Protein AF-0000000084975535 (afdb_homodimer)

Organism: NCBI:txid1224748

InterPro domains:
  IPR000836 Phosphoribosyltransferase domain [PF00156] (34-157)
  IPR000836 Phosphoribosyltransferase domain [cd06223] (38-176)
  IPR010079 Xanthine phosphoribosyltransferase [MF_01184] (1-189)
  IPR010079 Xanthine phosphoribosyltransferase [TIGR01744] (1-188)
  IPR029057 Phosphoribosyltransferase-like [G3DSA:3.40.50.2020] (3-188)
  IPR029057 Phosphoribosyltransferase-like [SSF53271] (1-188)
  IPR050118 Purine/Pyrimidine Phosphoribosyltransferase [PTHR43864] (4-189)

Nearest PDB structures (foldseek):
  6w1i-assembly1_D  TM=9.915E-01  e=7.879E-32  Bacillus subtilis subsp. subtilis str. 168
  1y0b-assembly2_C  TM=9.896E-01  e=4.645E-30  Bacillus subtilis
  5vn4-assembly1_A  TM=8.379E-01  e=3.566E-11  Trypanosoma brucei brucei TREU927
  1qb7-assembly1_A  TM=8.046E-01  e=2.462E-11  Leishmania donovani
  1mzv-assembly1_A-2  TM=8.082E-01  e=6.614E-11  Leishmania tarentolae

Structure (mmCIF, N/CA/C/O backbone):
data_AF-0000000084975535-model_v1
#
loop_
_entity.id
_entity.type
_entity.pdbx_description
1 polymer 'Xanthine phosphoribosyltransferase'
#
loop_
_atom_site.group_PDB
_atom_site.id
_atom_site.type_symbol
_atom_site.label_atom_id
_atom_site.label_alt_id
_atom_site.label_comp_id
_atom_site.label_asym_id
_atom_site.label_entity_id
_atom_site.label_seq_id
_atom_site.pdbx_PDB_ins_code
_atom_site.Cartn_x
_atom_site.Cartn_y
_atom_site.Cartn_z
_atom_site.occupancy
_atom_site.B_iso_or_equiv
_atom_site.auth_seq_id
_atom_site.auth_comp_id
_atom_site.auth_asym_id
_atom_site.auth_atom_id
_atom_site.pdbx_PDB_model_num
ATOM 1 N N . MET A 1 1 ? 10.523 11.32 16.047 1 94.38 1 MET A N 1
ATOM 2 C CA . MET A 1 1 ? 10.984 9.961 16.312 1 94.38 1 MET A CA 1
ATOM 3 C C . MET A 1 1 ? 12.461 9.812 15.977 1 94.38 1 MET A C 1
ATOM 5 O O . MET A 1 1 ? 12.859 9.977 14.82 1 94.38 1 MET A O 1
ATOM 9 N N . LYS A 1 2 ? 13.312 9.484 16.938 1 96.75 2 LYS A N 1
ATOM 10 C CA . LYS A 1 2 ? 14.758 9.438 16.766 1 96.75 2 LYS A CA 1
ATOM 11 C C . LYS A 1 2 ? 15.164 8.391 15.734 1 96.75 2 LYS A C 1
ATOM 13 O O . LYS A 1 2 ? 15.977 8.672 14.852 1 96.75 2 LYS A O 1
ATOM 18 N N . LEU A 1 3 ? 14.594 7.262 15.82 1 97.88 3 LEU A N 1
ATOM 19 C CA . LEU A 1 3 ? 14.914 6.168 14.906 1 97.88 3 LEU A CA 1
ATOM 20 C C . LEU A 1 3 ? 14.688 6.578 13.461 1 97.88 3 LEU A C 1
ATOM 22 O O . LEU A 1 3 ? 15.492 6.262 12.586 1 97.88 3 LEU A O 1
ATOM 26 N N . LEU A 1 4 ? 13.602 7.211 13.156 1 98.62 4 LEU A N 1
ATOM 27 C CA . LEU A 1 4 ? 13.273 7.66 11.805 1 98.62 4 LEU A CA 1
ATOM 28 C C . LEU A 1 4 ? 14.258 8.719 11.328 1 98.62 4 LEU A C 1
ATOM 30 O O . LEU A 1 4 ? 14.734 8.664 10.195 1 98.62 4 LEU A O 1
ATOM 34 N N . LYS A 1 5 ? 14.523 9.703 12.141 1 98.44 5 LYS A N 1
ATOM 35 C CA . LYS A 1 5 ? 15.477 10.742 11.797 1 98.44 5 LYS A CA 1
ATOM 36 C C . LYS A 1 5 ? 16.844 10.156 11.445 1 98.44 5 LYS A C 1
ATOM 38 O O . LYS A 1 5 ? 17.469 10.555 10.469 1 98.44 5 LYS A O 1
ATOM 43 N N . GLU A 1 6 ? 17.297 9.195 12.25 1 98.19 6 GLU A N 1
ATOM 44 C CA . GLU A 1 6 ? 18.562 8.523 11.992 1 98.19 6 GLU A CA 1
ATOM 45 C C . GLU A 1 6 ? 18.531 7.793 10.648 1 98.19 6 GLU A C 1
ATOM 47 O O . GLU A 1 6 ? 19.516 7.82 9.898 1 98.19 6 GLU A O 1
ATOM 52 N N . LYS A 1 7 ? 17.422 7.086 10.375 1 98.44 7 LYS A N 1
ATOM 53 C CA . LYS A 1 7 ? 17.25 6.387 9.102 1 98.44 7 LYS A CA 1
ATOM 54 C C . LYS A 1 7 ? 17.328 7.359 7.926 1 98.44 7 LYS A C 1
ATOM 56 O O . LYS A 1 7 ? 17.953 7.062 6.906 1 98.44 7 LYS A O 1
ATOM 61 N N . ILE A 1 8 ? 16.656 8.523 8.039 1 98.62 8 ILE A N 1
ATOM 62 C CA . ILE A 1 8 ? 16.672 9.547 7 1 98.62 8 ILE A CA 1
ATOM 63 C C . ILE A 1 8 ? 18.094 10.055 6.777 1 98.62 8 ILE A C 1
ATOM 65 O O . ILE A 1 8 ? 18.531 10.203 5.637 1 98.62 8 ILE A O 1
ATOM 69 N N . GLU A 1 9 ? 18.797 10.297 7.836 1 97.88 9 GLU A N 1
ATOM 70 C CA . GLU A 1 9 ? 20.172 10.789 7.738 1 97.88 9 GLU A CA 1
ATOM 71 C C . GLU A 1 9 ? 21.078 9.758 7.074 1 97.88 9 GLU A C 1
ATOM 73 O O . GLU A 1 9 ? 21.953 10.117 6.285 1 97.88 9 GLU A O 1
ATOM 78 N N . LYS A 1 10 ? 20.859 8.539 7.371 1 97.88 10 LYS A N 1
ATOM 79 C CA . LYS A 1 10 ? 21.75 7.477 6.902 1 97.88 10 LYS A CA 1
ATOM 80 C C . LYS A 1 10 ? 21.422 7.098 5.461 1 97.88 10 LYS A C 1
ATOM 82 O O . LYS A 1 10 ? 22.328 6.812 4.672 1 97.88 10 LYS A O 1
ATOM 87 N N . GLU A 1 11 ? 20.125 7.082 5.137 1 97.94 11 GLU A N 1
ATOM 88 C CA . GLU A 1 11 ? 19.75 6.465 3.871 1 97.94 11 GLU A CA 1
ATOM 89 C C . GLU A 1 11 ? 19.031 7.461 2.965 1 97.94 11 GLU A C 1
ATOM 91 O O . GLU A 1 11 ? 18.891 7.223 1.765 1 97.94 11 GLU A O 1
ATOM 96 N N . GLY A 1 12 ? 18.531 8.523 3.498 1 97.81 12 GLY A N 1
ATOM 97 C CA . GLY A 1 12 ? 17.859 9.531 2.684 1 97.81 12 GLY A CA 1
ATOM 98 C C . GLY A 1 12 ? 18.797 10.25 1.732 1 97.81 12 GLY A C 1
ATOM 99 O O . GLY A 1 12 ? 20 10.336 1.987 1 97.81 12 GLY A O 1
ATOM 100 N N . GLN A 1 13 ? 18.281 10.656 0.583 1 96.94 13 GLN A N 1
ATOM 101 C CA . GLN A 1 13 ? 19.047 11.43 -0.398 1 96.94 13 GLN A CA 1
ATOM 102 C C . GLN A 1 13 ? 18.328 12.742 -0.725 1 96.94 13 GLN A C 1
ATOM 104 O O . GLN A 1 13 ? 17.188 12.742 -1.168 1 96.94 13 GLN A O 1
ATOM 109 N N . VAL A 1 14 ? 19.016 13.852 -0.498 1 97.75 14 VAL A N 1
ATOM 110 C CA . VAL A 1 14 ? 18.484 15.164 -0.863 1 97.75 14 VAL A CA 1
ATOM 111 C C . VAL A 1 14 ? 18.766 15.438 -2.34 1 97.75 14 VAL A C 1
ATOM 113 O O . VAL A 1 14 ? 19.922 15.633 -2.736 1 97.75 14 VAL A O 1
ATOM 116 N N . LEU A 1 15 ? 17.703 15.461 -3.139 1 95.75 15 LEU A N 1
ATOM 117 C CA . LEU A 1 15 ? 17.859 15.633 -4.578 1 95.75 15 LEU A CA 1
ATOM 118 C C . LEU A 1 15 ? 17.781 17.109 -4.965 1 95.75 15 LEU A C 1
ATOM 120 O O . LEU A 1 15 ? 18.266 17.5 -6.031 1 95.75 15 LEU A O 1
ATOM 124 N N . SER A 1 16 ? 17.078 17.891 -4.199 1 95.75 16 SER A N 1
ATOM 125 C CA . SER A 1 16 ? 16.938 19.344 -4.348 1 95.75 16 SER A CA 1
ATOM 126 C C . SER A 1 16 ? 16.531 20 -3.031 1 95.75 16 SER A C 1
ATOM 128 O O . SER A 1 16 ? 16.453 19.328 -1.999 1 95.75 16 SER A O 1
ATOM 130 N N . ASP A 1 17 ? 16.219 21.234 -3.129 1 96.62 17 ASP A N 1
ATOM 131 C CA . ASP A 1 17 ? 15.82 21.969 -1.926 1 96.62 17 ASP A CA 1
ATOM 132 C C . ASP A 1 17 ? 14.406 21.594 -1.501 1 96.62 17 ASP A C 1
ATOM 134 O O . ASP A 1 17 ? 13.961 21.953 -0.408 1 96.62 17 ASP A O 1
ATOM 138 N N . THR A 1 18 ? 13.727 20.766 -2.291 1 95.12 18 THR A N 1
ATOM 139 C CA . THR A 1 18 ? 12.336 20.469 -1.947 1 95.12 18 THR A CA 1
ATOM 140 C C . THR A 1 18 ? 12.062 18.969 -2.033 1 95.12 18 THR A C 1
ATOM 142 O O . THR A 1 18 ? 10.961 18.531 -1.7 1 95.12 18 THR A O 1
ATOM 145 N N . VAL A 1 19 ? 13.078 18.203 -2.461 1 95.44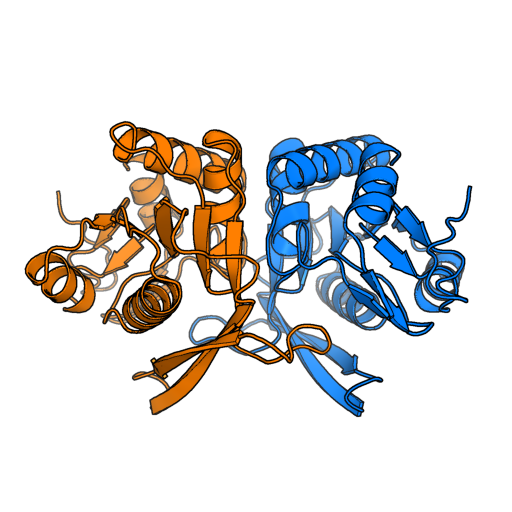 19 VAL A N 1
ATOM 146 C CA . VAL A 1 19 ? 12.805 16.797 -2.705 1 95.44 19 VAL A CA 1
ATOM 147 C C . VAL A 1 19 ? 13.734 15.93 -1.856 1 95.44 19 VAL A C 1
ATOM 149 O O . VAL A 1 19 ? 14.953 16 -1.994 1 95.44 19 VAL A O 1
ATOM 152 N N . LEU A 1 20 ? 13.203 15.234 -0.988 1 97.56 20 LEU A N 1
ATOM 153 C CA . LEU A 1 20 ? 13.906 14.219 -0.209 1 97.56 20 LEU A CA 1
ATOM 154 C C . LEU A 1 20 ? 13.539 12.82 -0.687 1 97.56 20 LEU A C 1
ATOM 156 O O . LEU A 1 20 ? 12.359 12.453 -0.7 1 97.56 20 LEU A O 1
ATOM 160 N N . LYS A 1 21 ? 14.508 12.078 -1.149 1 96.94 21 LYS A N 1
ATOM 161 C CA . LYS A 1 21 ? 14.328 10.703 -1.601 1 96.94 21 LYS A CA 1
ATOM 162 C C . LYS A 1 21 ? 14.539 9.711 -0.455 1 96.94 21 LYS A C 1
ATOM 164 O O . LYS A 1 21 ? 15.617 9.672 0.139 1 96.94 21 LYS A O 1
ATOM 169 N N . VAL A 1 22 ? 13.531 9.008 -0.091 1 98.06 22 VAL A N 1
ATOM 170 C CA . VAL A 1 22 ? 13.586 7.988 0.952 1 98.06 22 VAL A CA 1
ATOM 171 C C . VAL A 1 22 ? 13.047 6.668 0.412 1 98.06 22 VAL A C 1
ATOM 173 O O . VAL A 1 22 ? 12.312 5.961 1.105 1 98.06 22 VAL A O 1
ATOM 176 N N . ASP A 1 23 ? 13.328 6.34 -0.788 1 97.19 23 ASP A N 1
ATOM 177 C CA . ASP A 1 23 ? 12.805 5.176 -1.495 1 97.19 23 ASP A CA 1
ATOM 178 C C . ASP A 1 23 ? 13.414 3.885 -0.956 1 97.19 23 ASP A C 1
ATOM 180 O O . ASP A 1 23 ? 12.898 2.795 -1.219 1 97.19 23 ASP A O 1
ATOM 184 N N . SER A 1 24 ? 14.414 3.955 -0.105 1 97.75 24 SER A N 1
ATOM 185 C CA . SER A 1 24 ? 15.117 2.768 0.368 1 97.75 24 SER A CA 1
ATOM 186 C C . SER 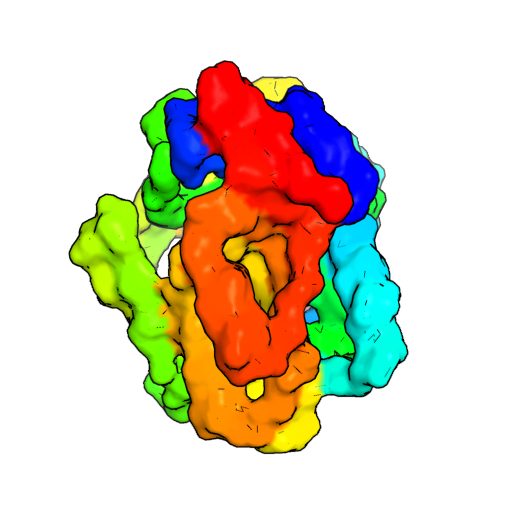A 1 24 ? 14.406 2.137 1.559 1 97.75 24 SER A C 1
ATOM 188 O O . SER A 1 24 ? 14.695 0.998 1.93 1 97.75 24 SER A O 1
ATOM 190 N N . PHE A 1 25 ? 13.344 2.91 2.145 1 98.69 25 PHE A N 1
ATOM 191 C CA . PHE A 1 25 ? 12.812 2.305 3.357 1 98.69 25 PHE A CA 1
ATOM 192 C C . PHE A 1 25 ? 11.352 2.697 3.564 1 98.69 25 PHE A C 1
ATOM 194 O O . PHE A 1 25 ? 10.703 2.23 4.504 1 98.69 25 PHE A O 1
ATOM 201 N N . LEU A 1 26 ? 10.773 3.547 2.625 1 98.31 26 LEU A N 1
ATOM 202 C CA . LEU A 1 26 ? 9.453 4.094 2.936 1 98.31 26 LEU A CA 1
ATOM 203 C C . LEU A 1 26 ? 8.539 4.031 1.716 1 98.31 26 LEU A C 1
ATOM 205 O O . LEU A 1 26 ? 7.461 3.436 1.773 1 98.31 26 LEU A O 1
ATOM 209 N N . ASN A 1 27 ? 9.023 4.566 0.554 1 96.06 27 ASN A N 1
ATOM 210 C CA . ASN A 1 27 ? 8.023 4.832 -0.474 1 96.06 27 ASN A CA 1
ATOM 211 C C . ASN A 1 27 ? 8.32 4.066 -1.759 1 96.06 27 ASN A C 1
ATOM 213 O O . ASN A 1 27 ? 7.805 4.406 -2.824 1 96.06 27 ASN A O 1
ATOM 217 N N . HIS A 1 28 ? 9.273 3.1 -1.779 1 97.62 28 HIS A N 1
ATOM 218 C CA . HIS A 1 28 ? 9.57 2.146 -2.844 1 97.62 28 HIS A CA 1
ATOM 219 C C . HIS A 1 28 ? 10.062 0.817 -2.273 1 97.62 28 HIS A C 1
ATOM 221 O O . HIS A 1 28 ? 9.344 -0.184 -2.326 1 97.62 28 HIS A O 1
ATOM 227 N N . GLN A 1 29 ? 11.156 0.828 -1.7 1 98.56 29 GLN A N 1
ATOM 228 C CA . GLN A 1 29 ? 11.469 -0.219 -0.734 1 98.56 29 GLN A CA 1
ATOM 229 C C . GLN A 1 29 ? 10.984 0.155 0.662 1 98.56 29 GLN A C 1
ATOM 231 O O . GLN A 1 29 ? 11.141 1.297 1.098 1 98.56 29 GLN A O 1
ATOM 236 N N . ILE A 1 30 ? 10.312 -0.8 1.317 1 98.88 30 ILE A N 1
ATOM 237 C CA . ILE A 1 30 ? 9.773 -0.594 2.654 1 98.88 30 ILE A CA 1
ATOM 238 C C . ILE A 1 30 ? 10.586 -1.386 3.674 1 98.88 30 ILE A C 1
ATOM 240 O O . ILE A 1 30 ? 10.945 -2.539 3.428 1 98.88 30 ILE A O 1
ATOM 244 N N . ASP A 1 31 ? 10.977 -0.734 4.711 1 98.88 31 ASP A N 1
ATOM 245 C CA . ASP A 1 31 ? 11.508 -1.392 5.898 1 98.88 31 ASP A CA 1
ATOM 246 C C . ASP A 1 31 ? 10.391 -1.735 6.883 1 98.88 31 ASP A C 1
ATOM 248 O O . ASP A 1 31 ? 9.961 -0.882 7.66 1 98.88 31 ASP A O 1
ATOM 252 N N . PRO A 1 32 ? 9.945 -3.016 6.875 1 98.81 32 PRO A N 1
ATOM 253 C CA . PRO A 1 32 ? 8.766 -3.373 7.676 1 98.81 32 PRO A CA 1
ATOM 254 C C . PRO A 1 32 ? 8.984 -3.139 9.172 1 98.81 32 PRO A C 1
ATOM 256 O O . PRO A 1 32 ? 8.039 -2.789 9.883 1 98.81 32 PRO A O 1
ATOM 259 N N . LEU A 1 33 ? 10.172 -3.377 9.664 1 98.69 33 LEU A N 1
ATOM 260 C CA . LEU A 1 33 ? 10.438 -3.121 11.078 1 98.69 33 LEU A CA 1
ATOM 261 C C . LEU A 1 33 ? 10.273 -1.641 11.406 1 98.69 33 LEU A C 1
ATOM 263 O O . LEU A 1 33 ? 9.711 -1.288 12.445 1 98.69 33 LEU A O 1
ATOM 267 N N . LEU A 1 34 ? 10.781 -0.802 10.539 1 98.81 34 LEU A N 1
ATOM 268 C CA . LEU A 1 34 ? 10.594 0.632 10.727 1 98.81 34 LEU A CA 1
ATOM 269 C C . LEU A 1 34 ? 9.109 0.99 10.688 1 98.81 34 LEU A C 1
ATOM 271 O O . LEU A 1 34 ? 8.648 1.831 11.469 1 98.81 34 LEU A O 1
ATOM 275 N N . MET A 1 35 ? 8.336 0.408 9.766 1 98.88 35 MET A N 1
ATOM 276 C CA . MET A 1 35 ? 6.906 0.674 9.672 1 98.88 35 MET A CA 1
ATOM 277 C C . MET A 1 35 ? 6.195 0.275 10.961 1 98.88 35 MET A C 1
ATOM 279 O O . MET A 1 35 ? 5.273 0.961 11.406 1 98.88 35 MET A O 1
ATOM 283 N N . LYS A 1 36 ? 6.609 -0.847 11.547 1 98.81 36 LYS A N 1
ATOM 284 C CA . LYS A 1 36 ? 6.047 -1.27 12.828 1 98.81 36 LYS A CA 1
ATOM 285 C C . LYS A 1 36 ? 6.301 -0.224 13.906 1 98.81 36 LYS A C 1
ATOM 287 O O . LYS A 1 36 ? 5.387 0.136 14.656 1 98.81 36 LYS A O 1
ATOM 292 N N . GLU A 1 37 ? 7.543 0.262 13.992 1 98.88 37 GLU A N 1
ATOM 293 C CA . GLU A 1 37 ? 7.895 1.289 14.969 1 98.88 37 GLU A CA 1
ATOM 294 C C . GLU A 1 37 ? 7.098 2.568 14.734 1 98.88 37 GLU A C 1
ATOM 296 O O . GLU A 1 37 ? 6.664 3.221 15.688 1 98.88 37 GLU A O 1
ATOM 301 N N . ILE A 1 38 ? 6.898 2.908 13.5 1 98.88 38 ILE A N 1
ATOM 302 C CA . ILE A 1 38 ? 6.133 4.094 13.125 1 98.88 38 ILE A CA 1
ATOM 303 C C . ILE A 1 38 ? 4.68 3.932 13.562 1 98.88 38 ILE A C 1
ATOM 305 O O . ILE A 1 38 ? 4.105 4.832 14.18 1 98.88 38 ILE A O 1
ATOM 309 N N . GLY A 1 39 ? 4.047 2.789 13.258 1 98.81 39 GLY A N 1
ATOM 310 C CA . GLY A 1 39 ? 2.693 2.518 13.711 1 98.81 39 GLY A CA 1
ATOM 311 C C . GLY A 1 39 ? 2.535 2.619 15.211 1 98.81 39 GLY A C 1
ATOM 312 O O . GLY A 1 39 ? 1.586 3.232 15.703 1 98.81 39 GLY A O 1
ATOM 313 N N . ASP A 1 40 ? 3.498 2.031 15.922 1 98.81 40 ASP A N 1
ATOM 314 C CA . ASP A 1 40 ? 3.479 2.059 17.375 1 98.81 40 ASP A CA 1
ATOM 315 C C . ASP A 1 40 ? 3.602 3.486 17.906 1 98.81 40 ASP A C 1
ATOM 317 O O . ASP A 1 40 ? 2.939 3.855 18.875 1 98.81 40 ASP A O 1
ATOM 321 N N . GLU A 1 41 ? 4.449 4.27 17.312 1 98.88 41 GLU A N 1
ATOM 322 C CA . GLU A 1 41 ? 4.656 5.645 17.75 1 98.88 41 GLU A CA 1
ATOM 323 C C . GLU A 1 41 ? 3.393 6.48 17.547 1 98.88 41 GLU A C 1
ATOM 325 O O . GLU A 1 41 ? 3.021 7.273 18.406 1 98.88 41 GLU A O 1
ATOM 330 N N . PHE A 1 42 ? 2.748 6.336 16.375 1 98.88 42 PHE A N 1
ATOM 331 C CA . PHE A 1 42 ? 1.496 7.051 16.156 1 98.88 42 PHE A CA 1
ATOM 332 C C . PHE A 1 42 ? 0.447 6.633 17.188 1 98.88 42 PHE A C 1
ATOM 334 O O . PHE A 1 42 ? -0.312 7.469 17.672 1 98.88 42 PHE A O 1
ATOM 341 N N . ALA A 1 43 ? 0.348 5.328 17.469 1 98.88 43 ALA A N 1
ATOM 342 C CA . ALA A 1 43 ? -0.595 4.844 18.469 1 98.88 43 ALA A CA 1
ATOM 343 C C . ALA A 1 43 ? -0.342 5.508 19.828 1 98.88 43 ALA A C 1
ATOM 345 O O . ALA A 1 43 ? -1.284 5.895 20.516 1 98.88 43 ALA A O 1
ATOM 346 N N . LYS A 1 44 ? 0.896 5.625 20.156 1 98.81 44 LYS A N 1
ATOM 347 C CA . LYS A 1 44 ? 1.271 6.266 21.422 1 98.81 44 LYS A CA 1
ATOM 348 C C . LYS A 1 44 ? 0.844 7.73 21.438 1 98.81 44 LYS A C 1
ATOM 350 O O . LYS A 1 44 ? 0.271 8.203 22.422 1 98.81 44 LYS A O 1
ATOM 355 N N . ARG A 1 45 ? 1.085 8.461 20.359 1 98.69 45 ARG A N 1
ATOM 356 C CA . ARG A 1 45 ? 0.798 9.891 20.297 1 98.69 45 ARG A CA 1
ATOM 357 C C . ARG A 1 45 ? -0.704 10.148 20.328 1 98.69 45 ARG A C 1
ATOM 359 O O . ARG A 1 45 ? -1.15 11.188 20.828 1 98.69 45 ARG A O 1
ATOM 366 N N . TYR A 1 46 ? -1.471 9.289 19.812 1 98.62 46 TYR A N 1
ATOM 367 C CA . TYR A 1 46 ? -2.918 9.461 19.781 1 98.62 46 TYR A CA 1
ATOM 368 C C . TYR A 1 46 ? -3.598 8.594 20.828 1 98.62 46 TYR A C 1
ATOM 370 O O . TYR A 1 46 ? -4.781 8.266 20.703 1 98.62 46 TYR A O 1
ATOM 378 N N . SER A 1 47 ? -2.855 8.156 21.859 1 98.44 47 SER A N 1
ATOM 379 C CA . SER A 1 47 ? -3.359 7.238 22.859 1 98.44 47 SER A CA 1
ATOM 380 C C . SER A 1 47 ? -4.484 7.875 23.688 1 98.44 47 SER A C 1
ATOM 382 O O . SER A 1 47 ? -5.227 7.176 24.375 1 98.44 47 SER A O 1
ATOM 384 N N . ASP A 1 48 ? -4.633 9.18 23.562 1 98.5 48 ASP A N 1
ATOM 385 C CA . ASP A 1 48 ? -5.656 9.914 24.297 1 98.5 48 ASP A CA 1
ATOM 386 C C . ASP A 1 48 ? -6.973 9.945 23.516 1 98.5 48 ASP A C 1
ATOM 388 O O . ASP A 1 48 ? -7.953 10.531 23.984 1 98.5 48 ASP A O 1
ATOM 392 N N . GLN A 1 49 ? -7.031 9.352 22.375 1 98.31 49 GLN A N 1
ATOM 393 C CA . GLN A 1 49 ? -8.211 9.375 21.516 1 98.31 49 GLN A CA 1
ATOM 394 C C . GLN A 1 49 ? -8.711 7.961 21.219 1 98.31 49 GLN A C 1
ATOM 396 O O . GLN A 1 49 ? -7.93 7.004 21.25 1 98.31 49 GLN A O 1
ATOM 401 N N . ILE A 1 50 ? -9.969 7.863 21.031 1 98.31 50 ILE A N 1
ATOM 402 C CA . ILE A 1 50 ? -10.547 6.637 20.5 1 98.31 50 ILE A CA 1
ATOM 403 C C . ILE A 1 50 ? -10.555 6.695 18.969 1 98.31 50 ILE A C 1
ATOM 405 O O . ILE A 1 50 ? -11.164 7.59 18.375 1 98.31 50 ILE A O 1
ATOM 409 N N . ILE A 1 51 ? -9.852 5.848 18.359 1 98.81 51 ILE A N 1
ATOM 410 C CA . ILE A 1 51 ? -9.758 5.789 16.906 1 98.81 51 ILE A CA 1
ATOM 411 C C . ILE A 1 51 ? -10.414 4.512 16.391 1 98.81 51 ILE A C 1
ATOM 413 O O . ILE A 1 51 ? -10.055 3.408 16.812 1 98.81 51 ILE A O 1
ATOM 417 N N . THR A 1 52 ? -11.359 4.629 15.508 1 98.88 52 THR A N 1
ATOM 418 C CA . THR A 1 52 ? -12.078 3.463 15.008 1 98.88 52 THR A CA 1
ATOM 419 C C . THR A 1 52 ? -11.703 3.17 13.562 1 98.88 52 THR A C 1
ATOM 421 O O . THR A 1 52 ? -12.016 2.098 13.039 1 98.88 52 THR A O 1
ATOM 424 N N . LYS A 1 53 ? -10.992 4.16 12.875 1 98.94 53 LYS A N 1
ATOM 425 C CA . LYS A 1 53 ? -10.648 4.031 11.461 1 98.94 53 LYS A CA 1
ATOM 426 C C . LYS A 1 53 ? -9.367 4.797 11.133 1 98.94 53 LYS A C 1
ATOM 428 O O . LYS A 1 53 ? -9.164 5.91 11.617 1 98.94 53 LYS A O 1
ATOM 433 N N . VAL A 1 54 ? -8.539 4.172 10.383 1 99 54 VAL A N 1
ATOM 434 C CA . VAL A 1 54 ? -7.383 4.855 9.82 1 99 54 VAL A CA 1
ATOM 435 C C . VAL A 1 54 ? -7.617 5.125 8.336 1 99 54 VAL A C 1
ATOM 437 O O . VAL A 1 54 ? -8.008 4.227 7.59 1 99 54 VAL A O 1
ATOM 440 N N . LEU A 1 55 ? -7.469 6.332 7.945 1 98.94 55 LEU A N 1
ATOM 441 C CA . LEU A 1 55 ? -7.629 6.734 6.551 1 98.94 55 LEU A CA 1
ATOM 442 C C . LEU A 1 55 ? -6.293 7.16 5.949 1 98.94 55 LEU A C 1
ATOM 444 O O . LEU A 1 55 ? -5.516 7.871 6.594 1 98.94 55 LEU A O 1
ATOM 448 N N . THR A 1 56 ? -5.965 6.695 4.781 1 98.88 56 THR A N 1
ATOM 449 C CA . THR A 1 56 ? -4.742 7.07 4.078 1 98.88 56 THR A CA 1
ATOM 450 C C . THR A 1 56 ? -4.988 7.141 2.574 1 98.88 56 THR A C 1
ATOM 452 O O . THR A 1 56 ? -6.125 7.012 2.117 1 98.88 56 THR A O 1
ATOM 455 N N . ILE A 1 57 ? -3.996 7.441 1.826 1 97.56 57 ILE A N 1
ATOM 456 C CA . ILE A 1 57 ? -4.086 7.488 0.371 1 97.56 57 ILE A CA 1
ATOM 457 C C . ILE A 1 57 ? -3.037 6.562 -0.24 1 97.56 57 ILE A C 1
ATOM 459 O O . ILE A 1 57 ? -1.94 6.41 0.304 1 97.56 57 ILE A O 1
ATOM 463 N N . GLU A 1 58 ? -3.283 5.824 -1.288 1 95.88 58 GLU A N 1
ATOM 464 C CA . GLU A 1 58 ? -2.312 4.961 -1.953 1 95.88 58 GLU A CA 1
ATOM 465 C C . GLU A 1 58 ? -1.186 5.777 -2.578 1 95.88 58 GLU A C 1
ATOM 467 O O . GLU A 1 58 ? -1.397 6.914 -3.002 1 95.88 58 GLU A O 1
ATOM 472 N N . SER A 1 59 ? -0.022 5.281 -2.57 1 95.69 59 SER A N 1
ATOM 473 C CA . SER A 1 59 ? 0.375 3.93 -2.184 1 95.69 59 SER A CA 1
ATOM 474 C C . SER A 1 59 ? 1.232 3.947 -0.922 1 95.69 59 SER A C 1
ATOM 476 O O . SER A 1 59 ? 1.054 3.111 -0.033 1 95.69 59 SER A O 1
ATOM 478 N N . SER A 1 60 ? 2.018 5.023 -0.693 1 97 60 SER A N 1
ATOM 479 C CA . SER A 1 60 ? 3.092 5.027 0.294 1 97 60 SER A CA 1
ATOM 480 C C . SER A 1 60 ? 2.539 5.145 1.711 1 97 60 SER A C 1
ATOM 482 O O . SER A 1 60 ? 3.221 4.805 2.68 1 97 60 SER A O 1
ATOM 484 N N . GLY A 1 61 ? 1.335 5.566 1.827 1 98.38 61 GLY A N 1
ATOM 485 C CA . GLY A 1 61 ? 0.721 5.684 3.141 1 98.38 61 GLY A CA 1
ATOM 486 C C . GLY A 1 61 ? 0.192 4.367 3.674 1 98.38 61 GLY A C 1
ATOM 487 O O . GLY A 1 61 ? -0.103 4.246 4.863 1 98.38 61 GLY A O 1
ATOM 488 N N . ILE A 1 62 ? 0.134 3.324 2.863 1 98.88 62 ILE A N 1
ATOM 489 C CA . ILE A 1 62 ? -0.542 2.078 3.203 1 98.88 62 ILE A CA 1
ATOM 490 C C . ILE A 1 62 ? 0.248 1.339 4.281 1 98.88 62 ILE A C 1
ATOM 492 O O . ILE A 1 62 ? -0.317 0.911 5.289 1 98.88 62 ILE A O 1
ATOM 496 N N . ALA A 1 63 ? 1.559 1.264 4.137 1 98.81 63 ALA A N 1
ATOM 497 C CA . ALA A 1 63 ? 2.367 0.467 5.055 1 98.81 63 ALA A CA 1
ATOM 498 C C . ALA A 1 63 ? 2.33 1.051 6.465 1 98.81 63 ALA A C 1
ATOM 500 O O . ALA A 1 63 ? 1.95 0.365 7.418 1 98.81 63 ALA A O 1
ATOM 501 N N . PRO A 1 64 ? 2.643 2.395 6.641 1 98.88 64 PRO A N 1
ATOM 502 C CA . PRO A 1 64 ? 2.566 2.91 8.008 1 98.88 64 PRO A CA 1
ATOM 503 C C . PRO A 1 64 ? 1.153 2.854 8.586 1 98.88 64 PRO A C 1
ATOM 505 O O . PRO A 1 64 ? 0.978 2.594 9.773 1 98.88 64 PRO A O 1
ATOM 508 N N . SER A 1 65 ? 0.134 3.002 7.742 1 98.94 65 SER A N 1
ATOM 509 C CA . SER A 1 65 ? -1.254 2.992 8.195 1 98.94 65 SER A CA 1
ATOM 510 C C . SER A 1 65 ? -1.669 1.606 8.672 1 98.94 65 SER A C 1
ATOM 512 O O . SER A 1 65 ? -2.379 1.479 9.672 1 98.94 65 SER A O 1
ATOM 514 N N . THR A 1 66 ? -1.233 0.557 7.969 1 98.88 66 THR A N 1
ATOM 515 C CA . THR A 1 66 ? -1.679 -0.784 8.328 1 98.88 66 THR A CA 1
ATOM 516 C C . THR A 1 66 ? -1.016 -1.241 9.625 1 98.88 66 THR A C 1
ATOM 518 O O . THR A 1 66 ? -1.622 -1.968 10.414 1 98.88 66 THR A O 1
ATOM 521 N N . PHE A 1 67 ? 0.218 -0.798 9.867 1 98.94 67 PHE A N 1
ATOM 522 C CA . PHE A 1 67 ? 0.86 -1.144 11.125 1 98.94 67 PHE A CA 1
ATOM 523 C C . PHE A 1 67 ? 0.213 -0.396 12.289 1 98.94 67 PHE A C 1
ATOM 525 O O . PHE A 1 67 ? 0.061 -0.945 13.383 1 98.94 67 PHE A O 1
ATOM 532 N N . LEU A 1 68 ? -0.161 0.892 12.031 1 98.94 68 LEU A N 1
ATOM 533 C CA . LEU A 1 68 ? -0.952 1.58 13.047 1 98.94 68 LEU A CA 1
ATOM 534 C C . LEU A 1 68 ? -2.27 0.852 13.297 1 98.94 68 LEU A C 1
ATOM 536 O O . LEU A 1 68 ? -2.65 0.628 14.445 1 98.94 68 LEU A O 1
ATOM 540 N N . GLY A 1 69 ? -2.961 0.529 12.195 1 98.88 69 GLY A N 1
ATOM 541 C CA . GLY A 1 69 ? -4.211 -0.203 12.32 1 98.88 69 GLY A CA 1
ATOM 542 C C . GLY A 1 69 ? -4.082 -1.475 13.133 1 98.88 69 GLY A C 1
ATOM 543 O O . GLY A 1 69 ? -4.973 -1.809 13.922 1 98.88 69 GLY A O 1
ATOM 544 N N . LEU A 1 70 ? -2.955 -2.168 12.93 1 98.88 70 LEU A N 1
ATOM 545 C CA . LEU A 1 70 ? -2.707 -3.383 13.695 1 98.88 70 LEU A CA 1
ATOM 546 C C . LEU A 1 70 ? -2.635 -3.076 15.188 1 98.88 70 LEU A C 1
ATOM 548 O O . LEU A 1 70 ? -3.266 -3.76 16 1 98.88 70 LEU A O 1
ATOM 552 N N . THR A 1 71 ? -1.847 -2.049 15.578 1 98.75 71 THR A N 1
ATOM 553 C CA . THR A 1 71 ? -1.644 -1.68 16.984 1 98.75 71 THR A CA 1
ATOM 554 C C . THR A 1 71 ? -2.959 -1.248 17.625 1 98.75 71 THR A C 1
ATOM 556 O O . THR A 1 71 ? -3.238 -1.598 18.766 1 98.75 71 THR A O 1
ATOM 559 N N . LEU A 1 72 ? -3.82 -0.549 16.844 1 98.62 72 LEU A N 1
ATOM 560 C CA . LEU A 1 72 ? -5.07 0.005 17.359 1 98.62 72 LEU A CA 1
ATOM 561 C C . LEU A 1 72 ? -6.18 -1.043 17.328 1 98.62 72 LEU A C 1
ATOM 563 O O . LEU A 1 72 ? -7.191 -0.896 18.016 1 98.62 72 LEU A O 1
ATOM 567 N N . GLY A 1 73 ? -5.977 -2.062 16.516 1 98.38 73 GLY A N 1
ATOM 568 C CA . GLY A 1 73 ? -7.086 -2.959 16.25 1 98.38 73 GLY A CA 1
ATOM 569 C C . GLY A 1 73 ? -8.18 -2.318 15.414 1 98.38 73 GLY A C 1
ATOM 570 O O . GLY A 1 73 ? -9.367 -2.576 15.633 1 98.38 73 GLY A O 1
ATOM 571 N N . ALA A 1 74 ? -7.824 -1.419 14.492 1 98.81 74 ALA A N 1
ATOM 572 C CA . ALA A 1 74 ? -8.773 -0.667 13.672 1 98.81 74 ALA A CA 1
ATOM 573 C C . ALA A 1 74 ? -8.547 -0.93 12.188 1 98.81 74 ALA A C 1
ATOM 575 O O . ALA A 1 74 ? -7.402 -1.05 11.734 1 98.81 74 ALA A O 1
ATOM 576 N N . PRO A 1 75 ? -9.586 -0.961 11.367 1 98.94 75 PRO A N 1
ATOM 577 C CA . PRO A 1 75 ? -9.422 -1.087 9.914 1 98.94 75 PRO A CA 1
ATOM 578 C C . PRO A 1 75 ? -8.75 0.134 9.289 1 98.94 75 PRO A C 1
ATOM 580 O O . PRO A 1 75 ? -8.789 1.226 9.859 1 98.94 75 PRO A O 1
ATOM 583 N N . VAL A 1 76 ? -8.117 -0.109 8.195 1 98.94 76 VAL A N 1
ATOM 584 C CA . VAL A 1 76 ? -7.457 0.938 7.418 1 98.94 76 VAL A CA 1
ATOM 585 C C . VAL A 1 76 ? -8.133 1.083 6.059 1 98.94 76 VAL A C 1
ATOM 587 O O . VAL A 1 76 ? -8.352 0.092 5.355 1 98.94 76 VAL A O 1
ATOM 590 N N . VAL A 1 77 ? -8.516 2.295 5.699 1 98.94 77 VAL A N 1
ATOM 591 C CA . VAL A 1 77 ? -9.102 2.572 4.395 1 98.94 77 VAL A CA 1
ATOM 592 C C . VAL A 1 77 ? -8.172 3.473 3.588 1 98.94 77 VAL A C 1
ATOM 594 O O . VAL A 1 77 ? -7.711 4.504 4.086 1 98.94 77 VAL A O 1
ATOM 597 N N . PHE A 1 78 ? -7.82 3.045 2.393 1 98.75 78 PHE A N 1
ATOM 598 C CA . PHE A 1 78 ? -7.012 3.949 1.583 1 98.75 78 PHE A CA 1
ATOM 599 C C . PHE A 1 78 ? -7.824 4.504 0.418 1 98.75 78 PHE A C 1
ATOM 601 O O . PHE A 1 78 ? -8.57 3.77 -0.229 1 98.75 78 PHE A O 1
ATOM 608 N N . ALA A 1 79 ? -7.723 5.809 0.267 1 98.31 79 ALA A N 1
ATOM 609 C CA . ALA A 1 79 ? -8.336 6.477 -0.88 1 98.31 79 ALA A CA 1
ATOM 610 C C . ALA A 1 79 ? -7.621 6.098 -2.176 1 98.31 79 ALA A C 1
ATOM 612 O O . ALA A 1 79 ? -6.391 6.109 -2.242 1 98.31 79 ALA A O 1
ATOM 613 N N . ARG A 1 80 ? -8.414 5.816 -3.166 1 96.44 80 ARG A N 1
ATOM 614 C CA . ARG A 1 80 ? -7.863 5.465 -4.469 1 96.44 80 ARG A CA 1
ATOM 615 C C . ARG A 1 80 ? -7.742 6.695 -5.363 1 96.44 80 ARG A C 1
ATOM 617 O O . ARG A 1 80 ? -8.625 7.555 -5.363 1 96.44 80 ARG A O 1
ATOM 624 N N . LYS A 1 81 ? -6.66 6.691 -6.09 1 91.44 81 LYS A N 1
ATOM 625 C CA . LYS A 1 81 ? -6.449 7.785 -7.035 1 91.44 81 LYS A CA 1
ATOM 626 C C . LYS A 1 81 ? -7.117 7.492 -8.375 1 91.44 81 LYS A C 1
ATOM 628 O O . LYS A 1 81 ? -7.395 8.406 -9.148 1 91.44 81 LYS A O 1
ATOM 633 N N . ARG A 1 82 ? -7.336 6.195 -8.641 1 81.88 82 ARG A N 1
ATOM 634 C CA . ARG A 1 82 ? -7.977 5.762 -9.875 1 81.88 82 ARG A CA 1
ATOM 635 C C . ARG A 1 82 ? -9.156 4.84 -9.594 1 81.88 82 ARG A C 1
ATOM 637 O O . ARG A 1 82 ? -9.148 4.098 -8.602 1 81.88 82 ARG A O 1
ATOM 644 N N . LYS A 1 83 ? -10.125 5.004 -10.398 1 75.31 83 LYS A N 1
ATOM 645 C CA . LYS A 1 83 ? -11.289 4.137 -10.273 1 75.31 83 LYS A CA 1
ATOM 646 C C . LYS A 1 83 ? -10.922 2.68 -10.547 1 75.31 83 LYS A C 1
ATOM 648 O O . LYS A 1 83 ? -10.039 2.396 -11.352 1 75.31 83 LYS A O 1
ATOM 653 N N . SER A 1 84 ? -11.609 1.876 -9.797 1 82.38 84 SER A N 1
ATOM 654 C CA . SER A 1 84 ? -11.469 0.438 -9.992 1 82.38 84 SER A CA 1
ATOM 655 C C . SER A 1 84 ? -12.797 -0.202 -10.383 1 82.38 84 SER A C 1
ATOM 657 O O . SER A 1 84 ? -13.844 0.447 -10.336 1 82.38 84 SER A O 1
ATOM 659 N N . LEU A 1 85 ? -12.672 -1.39 -10.883 1 81.5 85 LEU A N 1
ATOM 660 C CA . LEU A 1 85 ? -13.844 -2.139 -11.312 1 81.5 85 LEU A CA 1
ATOM 661 C C . LEU A 1 85 ? -14.844 -2.285 -10.172 1 81.5 85 LEU A C 1
ATOM 663 O O . LEU A 1 85 ? -16.062 -2.33 -10.406 1 81.5 85 LEU A O 1
ATOM 667 N N . THR A 1 86 ? -14.336 -2.334 -8.953 1 86.12 86 THR A N 1
ATOM 668 C CA . THR A 1 86 ? -15.195 -2.672 -7.82 1 86.12 86 THR A CA 1
ATOM 669 C C . THR A 1 86 ? -15.57 -1.42 -7.035 1 86.12 86 THR A C 1
ATOM 671 O O . THR A 1 86 ? -16.359 -1.487 -6.086 1 86.12 86 THR A O 1
ATOM 674 N N . LEU A 1 87 ? -14.984 -0.301 -7.387 1 87.38 87 LEU A N 1
ATOM 675 C CA . LEU A 1 87 ? -15.25 0.964 -6.711 1 87.38 87 LEU A CA 1
ATOM 676 C C . LEU A 1 87 ? -16 1.921 -7.625 1 87.38 87 LEU A C 1
ATOM 678 O O . LEU A 1 87 ? -15.398 2.766 -8.289 1 87.38 87 LEU A O 1
ATOM 682 N N . THR A 1 88 ? -17.312 1.806 -7.789 1 82.94 88 THR A N 1
ATOM 683 C CA . THR A 1 88 ? -18.016 2.541 -8.836 1 82.94 88 THR A CA 1
ATOM 684 C C . THR A 1 88 ? -19.203 3.309 -8.266 1 82.94 88 THR A C 1
ATOM 686 O O . THR A 1 88 ? -19.578 4.359 -8.781 1 82.94 88 THR A O 1
ATOM 689 N N . ASP A 1 89 ? -19.734 2.83 -7.168 1 86 89 ASP A N 1
ATOM 690 C CA . ASP A 1 89 ? -20.922 3.504 -6.668 1 86 89 ASP A CA 1
ATOM 691 C C . ASP A 1 89 ? -20.766 3.898 -5.199 1 86 89 ASP A C 1
ATOM 693 O O . ASP A 1 89 ? -19.891 3.381 -4.508 1 86 89 ASP A O 1
ATOM 697 N N . ASN A 1 90 ? -21.5 4.898 -4.812 1 94.06 90 ASN A N 1
ATOM 698 C CA . ASN A 1 90 ? -21.562 5.328 -3.418 1 94.06 90 ASN A CA 1
ATOM 699 C C . ASN A 1 90 ? -20.172 5.699 -2.887 1 94.06 90 ASN A C 1
ATOM 701 O O . ASN A 1 90 ? -19.734 5.164 -1.867 1 94.06 90 ASN A O 1
ATOM 705 N N . LEU A 1 91 ? -19.641 6.699 -3.643 1 96.81 91 LEU A N 1
ATOM 706 C CA . LEU A 1 91 ? -18.266 7.098 -3.34 1 96.81 91 LEU A CA 1
ATOM 707 C C . LEU A 1 91 ? -18.234 8.5 -2.746 1 96.81 91 LEU A C 1
ATOM 709 O O . LEU A 1 91 ? -19.016 9.367 -3.135 1 96.81 91 LEU A O 1
ATOM 713 N N . TYR A 1 92 ? -17.406 8.727 -1.715 1 98.12 92 TYR A N 1
ATOM 714 C CA . TYR A 1 92 ? -16.875 10.055 -1.435 1 98.12 92 TYR A CA 1
ATOM 715 C C . TYR A 1 92 ? -15.695 10.375 -2.346 1 98.12 92 TYR A C 1
ATOM 717 O O . TYR A 1 92 ? -14.773 9.57 -2.494 1 98.12 92 TYR A O 1
ATOM 725 N N . THR A 1 93 ? -15.773 11.555 -2.973 1 97.38 93 THR A N 1
ATOM 726 C CA . THR A 1 93 ? -14.695 11.945 -3.879 1 97.38 93 THR A CA 1
ATOM 727 C C . THR A 1 93 ? -14.188 13.344 -3.541 1 97.38 93 THR A C 1
ATOM 729 O O . THR A 1 93 ? -14.945 14.188 -3.059 1 97.38 93 THR A O 1
ATOM 732 N N . SER A 1 94 ? -12.922 13.516 -3.717 1 97.31 94 SER A N 1
ATOM 733 C CA . SER A 1 94 ? -12.289 14.82 -3.518 1 97.31 94 SER A CA 1
ATOM 734 C C . SER A 1 94 ? -11.188 15.062 -4.547 1 97.31 94 SER A C 1
ATOM 736 O O . SER A 1 94 ? -10.609 14.117 -5.078 1 97.31 94 SER A O 1
ATOM 738 N N . LYS A 1 95 ? -10.93 16.328 -4.777 1 95.25 95 LYS A N 1
ATOM 739 C CA . LYS A 1 95 ? -9.883 16.703 -5.723 1 95.25 95 LYS A CA 1
ATOM 740 C C . LYS A 1 95 ? -8.57 17 -5 1 95.25 95 LYS A C 1
ATOM 742 O O . LYS A 1 95 ? -8.57 17.641 -3.941 1 95.25 95 LYS A O 1
ATOM 747 N N . VAL A 1 96 ? -7.512 16.438 -5.516 1 92.69 96 VAL A N 1
ATOM 748 C CA . VAL A 1 96 ? -6.168 16.688 -4.996 1 92.69 96 VAL A CA 1
ATOM 749 C C . VAL A 1 96 ? -5.293 17.281 -6.098 1 92.69 96 VAL A C 1
ATOM 751 O O . VAL A 1 96 ? -5.047 16.641 -7.121 1 92.69 96 VAL A O 1
ATOM 754 N N . HIS A 1 97 ? -4.84 18.469 -5.863 1 88.38 97 HIS A N 1
ATOM 755 C CA . HIS A 1 97 ? -4.031 19.172 -6.855 1 88.38 97 HIS A CA 1
ATOM 756 C C . HIS A 1 97 ? -2.553 18.844 -6.688 1 88.38 97 HIS A C 1
ATOM 758 O O . HIS A 1 97 ? -2.043 18.797 -5.566 1 88.38 97 HIS A O 1
ATOM 764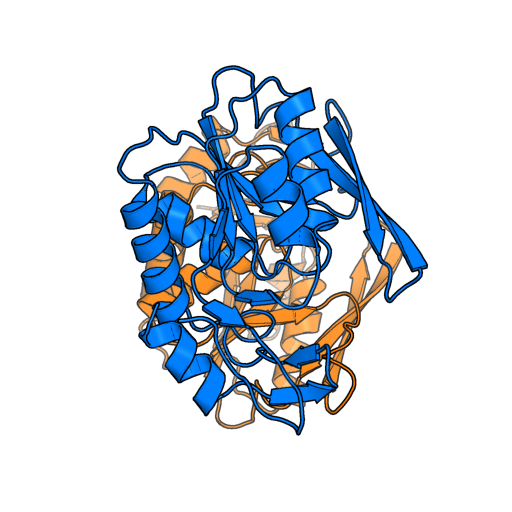 N N . SER A 1 98 ? -1.944 18.484 -7.832 1 82.25 98 SER A N 1
ATOM 765 C CA . SER A 1 98 ? -0.496 18.312 -7.887 1 82.25 98 SER A CA 1
ATOM 766 C C . SER A 1 98 ? 0.183 19.547 -8.477 1 82.25 98 SER A C 1
ATOM 768 O O . SER A 1 98 ? 0.042 19.828 -9.664 1 82.25 98 SER A O 1
ATOM 770 N N . PHE A 1 99 ? 0.956 20.188 -7.648 1 74.75 99 PHE A N 1
ATOM 771 C CA . PHE A 1 99 ? 1.641 21.391 -8.094 1 74.75 99 PHE A CA 1
ATOM 772 C C . PHE A 1 99 ? 2.82 21.047 -8.992 1 74.75 99 PHE A C 1
ATOM 774 O O . PHE A 1 99 ? 3.094 21.75 -9.969 1 74.75 99 PHE A O 1
ATOM 781 N N . THR A 1 100 ? 3.561 19.969 -8.672 1 68.81 100 THR A N 1
ATOM 782 C CA . THR A 1 100 ? 4.719 19.547 -9.445 1 68.81 100 THR A CA 1
ATOM 783 C C . THR A 1 100 ? 4.309 19.141 -10.859 1 68.81 100 THR A C 1
ATOM 785 O O . THR A 1 100 ? 5.02 19.438 -11.828 1 68.81 100 THR A O 1
ATOM 788 N N . LYS A 1 101 ? 3.086 18.484 -10.898 1 75.06 101 LYS A N 1
ATOM 789 C CA . LYS A 1 101 ? 2.639 18 -12.203 1 75.06 101 LYS A CA 1
ATOM 790 C C . LYS A 1 101 ? 1.591 18.938 -12.805 1 75.06 101 LYS A C 1
ATOM 792 O O . LYS A 1 101 ? 1.217 18.797 -13.969 1 75.06 101 LYS A O 1
ATOM 797 N N . ASN A 1 102 ? 1.253 19.922 -12.055 1 81.5 102 ASN A N 1
ATOM 798 C CA . ASN A 1 102 ? 0.156 20.828 -12.398 1 81.5 102 ASN A CA 1
ATOM 799 C C . ASN A 1 102 ? -1.067 20.047 -12.883 1 81.5 102 ASN A C 1
ATOM 801 O O . ASN A 1 102 ? -1.594 20.328 -13.961 1 81.5 102 ASN A O 1
ATOM 805 N N . GLU A 1 103 ? -1.461 19.047 -12.258 1 86.25 103 GLU A N 1
ATOM 806 C CA . GLU A 1 103 ? -2.604 18.172 -12.539 1 86.25 103 GLU A CA 1
ATOM 807 C C . GLU A 1 103 ? -3.467 17.984 -11.289 1 86.25 103 GLU A C 1
ATOM 809 O O . GLU A 1 103 ? -2.977 18.094 -10.164 1 86.25 103 GLU A O 1
ATOM 814 N N . THR A 1 104 ? -4.781 17.953 -11.562 1 89.75 104 THR A N 1
ATOM 815 C CA . THR A 1 104 ? -5.715 17.625 -10.492 1 89.75 104 THR A CA 1
ATOM 816 C C . THR A 1 104 ? -6.242 16.203 -10.633 1 89.75 104 THR A C 1
ATOM 818 O O . THR A 1 104 ? -6.691 15.805 -11.711 1 89.75 104 THR A O 1
ATOM 821 N N . ASN A 1 105 ? -5.996 15.5 -9.578 1 90.62 105 ASN A N 1
ATOM 822 C CA . ASN A 1 105 ? -6.512 14.133 -9.539 1 90.62 105 ASN A CA 1
ATOM 823 C C . ASN A 1 105 ? -7.66 14 -8.539 1 90.62 105 ASN A C 1
ATOM 825 O O . ASN A 1 105 ? -7.809 14.828 -7.641 1 90.62 105 ASN A O 1
ATOM 829 N N . GLU A 1 106 ? -8.453 13.047 -8.836 1 94.25 106 GLU A N 1
ATOM 830 C CA . GLU A 1 106 ? -9.523 12.727 -7.902 1 94.25 106 GLU A CA 1
ATOM 831 C C . GLU A 1 106 ? -9.188 11.492 -7.078 1 94.25 106 GLU A C 1
ATOM 833 O O . GLU A 1 106 ? -8.672 10.508 -7.609 1 94.25 106 GLU A O 1
ATOM 838 N N . ILE A 1 107 ? -9.461 11.602 -5.828 1 96.94 107 ILE A N 1
ATOM 839 C CA . ILE A 1 107 ? -9.344 10.43 -4.969 1 96.94 107 ILE A CA 1
ATOM 840 C C . ILE A 1 107 ? -10.719 10.016 -4.461 1 96.94 107 ILE A C 1
ATOM 842 O O . ILE A 1 107 ? -11.609 10.859 -4.312 1 96.94 107 ILE A O 1
ATOM 846 N N . SER A 1 108 ? -10.914 8.742 -4.219 1 97.69 108 SER A N 1
ATOM 847 C CA . SER A 1 108 ? -12.242 8.258 -3.861 1 97.69 108 SER A CA 1
ATOM 848 C C . SER A 1 108 ? -12.172 7.188 -2.779 1 97.69 108 SER A C 1
ATOM 850 O O . SER A 1 108 ? -11.203 6.422 -2.721 1 97.69 108 SER A O 1
ATOM 852 N N . VAL A 1 109 ? -13.203 7.168 -1.938 1 98.19 109 VAL A N 1
ATOM 853 C CA . VAL A 1 109 ? -13.422 6.145 -0.922 1 98.19 109 VAL A CA 1
ATOM 854 C C . VAL A 1 109 ? -14.883 5.691 -0.953 1 98.19 109 VAL A C 1
ATOM 856 O O . VAL A 1 109 ? -15.789 6.512 -1.113 1 98.19 109 VAL A O 1
ATOM 859 N N . SER A 1 110 ? -15.102 4.395 -0.897 1 97.62 110 SER A N 1
ATOM 860 C CA . SER A 1 110 ? -16.469 3.904 -0.772 1 97.62 110 SER A CA 1
ATOM 861 C C . SER A 1 110 ? -17.141 4.438 0.492 1 97.62 110 SER A C 1
ATOM 863 O O . SER A 1 110 ? -16.547 4.379 1.577 1 97.62 110 SER A O 1
ATOM 865 N N . ASN A 1 111 ? -18.344 4.914 0.406 1 97.69 111 ASN A N 1
ATOM 866 C CA . ASN A 1 111 ? -19.047 5.5 1.544 1 97.69 111 ASN A CA 1
ATOM 867 C C . ASN A 1 111 ? -19.375 4.445 2.596 1 97.69 111 ASN A C 1
ATOM 869 O O . ASN A 1 111 ? -19.734 4.781 3.727 1 97.69 111 ASN A O 1
ATOM 873 N N . LYS A 1 112 ? -19.141 3.152 2.232 1 96.81 112 LYS A N 1
ATOM 874 C CA . LYS A 1 112 ? -19.406 2.045 3.145 1 96.81 112 LYS A CA 1
ATOM 875 C C . LYS A 1 112 ? -18.359 1.988 4.254 1 96.81 112 LYS A C 1
ATOM 877 O O . LYS A 1 112 ? -18.609 1.427 5.324 1 96.81 112 LYS A O 1
ATOM 882 N N . PHE A 1 113 ? -17.266 2.619 3.986 1 98.25 113 PHE A N 1
ATOM 883 C CA . PHE A 1 113 ? -16.141 2.268 4.855 1 98.25 113 PHE A CA 1
ATOM 884 C C . PHE A 1 113 ? -15.812 3.416 5.797 1 98.25 113 PHE A C 1
ATOM 886 O O . PHE A 1 113 ? -15.016 3.254 6.723 1 98.25 113 PHE A O 1
ATOM 893 N N . ILE A 1 114 ? -16.344 4.574 5.586 1 98.69 114 ILE A N 1
ATOM 894 C CA . ILE A 1 114 ? -16.234 5.688 6.52 1 98.69 114 ILE A CA 1
ATOM 895 C C . ILE A 1 114 ? -17.625 6.297 6.75 1 98.69 114 ILE A C 1
ATOM 897 O O . ILE A 1 114 ? -18.312 6.664 5.797 1 98.69 114 ILE A O 1
ATOM 901 N N . THR A 1 115 ? -18 6.375 8 1 98.5 115 THR A N 1
ATOM 902 C CA . THR A 1 115 ? -19.328 6.863 8.359 1 98.5 115 THR A CA 1
ATOM 903 C C . THR A 1 115 ? -19.25 7.902 9.469 1 98.5 115 THR A C 1
ATOM 905 O O . THR A 1 115 ? -18.156 8.172 9.992 1 98.5 115 THR A O 1
ATOM 908 N N . ALA A 1 116 ? -20.359 8.43 9.828 1 98.69 116 ALA A N 1
ATOM 909 C CA . ALA A 1 116 ? -20.438 9.461 10.859 1 98.69 116 ALA A CA 1
ATOM 910 C C . ALA A 1 116 ? -20.094 8.883 12.234 1 98.69 116 ALA A C 1
ATOM 912 O O . ALA A 1 116 ? -19.812 9.625 13.172 1 98.69 116 ALA A O 1
ATOM 913 N N . ASP A 1 117 ? -20.094 7.559 12.398 1 98.62 117 ASP A N 1
ATOM 914 C CA . ASP A 1 117 ? -19.797 6.91 13.672 1 98.62 117 ASP A CA 1
ATOM 915 C C . ASP A 1 117 ? -18.297 6.742 13.867 1 98.62 117 ASP A C 1
ATOM 917 O O . ASP A 1 117 ? -17.844 6.379 14.953 1 98.62 117 ASP A O 1
ATOM 921 N N . ASP A 1 118 ? -17.547 7.047 12.859 1 98.88 118 ASP A N 1
ATOM 922 C CA . ASP A 1 118 ? -16.109 6.754 12.906 1 98.88 118 ASP A CA 1
ATOM 923 C C . ASP A 1 118 ? -15.336 7.918 13.508 1 98.88 118 ASP A C 1
ATOM 925 O O . ASP A 1 118 ? -15.648 9.086 13.25 1 98.88 118 ASP A O 1
ATOM 929 N N . ASN A 1 119 ? -14.406 7.609 14.32 1 98.94 119 ASN A N 1
ATOM 930 C CA . ASN A 1 119 ? -13.281 8.461 14.695 1 98.94 119 ASN A CA 1
ATOM 931 C C . ASN A 1 119 ? -12.039 8.148 13.859 1 98.94 119 ASN A C 1
ATOM 933 O O . ASN A 1 119 ? -11.391 7.125 14.062 1 98.94 119 ASN A O 1
ATOM 937 N N . VAL A 1 120 ? -11.711 9.141 13.016 1 98.94 120 VAL A N 1
ATOM 938 C CA . VAL A 1 120 ? -10.758 8.859 11.945 1 98.94 120 VAL A CA 1
ATOM 939 C C . VAL A 1 120 ? -9.438 9.562 12.234 1 98.94 120 VAL A C 1
ATOM 941 O O . VAL A 1 120 ? -9.414 10.75 12.586 1 98.94 120 VAL A O 1
ATOM 944 N N . VAL A 1 121 ? -8.367 8.844 12.164 1 99 121 VAL A N 1
ATOM 945 C CA . VAL A 1 121 ? -7.047 9.469 12.047 1 99 121 VAL A CA 1
ATOM 946 C C . VAL A 1 121 ? -6.52 9.289 10.625 1 99 121 VAL A C 1
ATOM 948 O O . VAL A 1 121 ? -6.684 8.227 10.016 1 99 121 VAL A O 1
ATOM 951 N N . ILE A 1 122 ? -5.949 10.305 10.039 1 98.94 122 ILE A N 1
ATOM 952 C CA . ILE A 1 122 ? -5.41 10.281 8.68 1 98.94 122 ILE A CA 1
ATOM 953 C C . ILE A 1 122 ? -3.893 10.109 8.734 1 98.94 122 ILE A C 1
ATOM 955 O O . ILE A 1 122 ? -3.205 10.836 9.453 1 98.94 122 ILE A O 1
ATOM 959 N N . ILE A 1 123 ? -3.371 9.125 7.988 1 98.94 123 ILE A N 1
ATOM 960 C CA . ILE A 1 123 ? -1.938 8.852 7.984 1 98.94 123 ILE A CA 1
ATOM 961 C C . ILE A 1 123 ? -1.388 9 6.566 1 98.94 123 ILE A C 1
ATOM 963 O O . ILE A 1 123 ? -1.998 8.531 5.605 1 98.94 123 ILE A O 1
ATOM 967 N N . ASP A 1 124 ? -0.298 9.617 6.391 1 98.56 124 ASP A N 1
ATOM 968 C CA . ASP A 1 124 ? 0.382 9.727 5.102 1 98.56 124 ASP A CA 1
ATOM 969 C C . ASP A 1 124 ? 1.898 9.711 5.281 1 98.56 124 ASP A C 1
ATOM 971 O O . ASP A 1 124 ? 2.402 9.945 6.383 1 98.56 124 ASP A O 1
ATOM 975 N N . ASP A 1 125 ? 2.598 9.414 4.254 1 98.5 125 ASP A N 1
ATOM 976 C CA . ASP A 1 125 ? 4.051 9.312 4.355 1 98.5 125 ASP A CA 1
ATOM 977 C C . ASP A 1 125 ? 4.699 10.695 4.344 1 98.5 125 ASP A C 1
ATOM 979 O O . ASP A 1 125 ? 5.664 10.938 5.07 1 98.5 125 ASP A O 1
ATOM 983 N N . PHE A 1 126 ? 4.113 11.625 3.545 1 98 126 PHE A N 1
ATOM 984 C CA . PHE A 1 126 ? 4.672 12.969 3.453 1 98 126 PHE A CA 1
ATOM 985 C C . PHE A 1 126 ? 3.58 14.023 3.611 1 98 126 PHE A C 1
ATOM 987 O O . PHE A 1 126 ? 2.443 13.812 3.182 1 98 126 PHE A O 1
ATOM 994 N N . LEU A 1 127 ? 3.926 15.117 4.184 1 98.12 127 LEU A N 1
ATOM 995 C CA . LEU A 1 127 ? 3.145 16.344 4.172 1 98.12 127 LEU A CA 1
ATOM 996 C C . LEU A 1 127 ? 3.979 17.516 3.664 1 98.12 127 LEU A C 1
ATOM 998 O O . LEU A 1 127 ? 5.008 17.844 4.254 1 98.12 127 LEU A O 1
ATOM 1002 N N . ALA A 1 128 ? 3.65 17.984 2.52 1 95.75 128 ALA A N 1
ATOM 1003 C CA . ALA A 1 128 ? 4.301 19.156 1.932 1 95.75 128 ALA A CA 1
ATOM 1004 C C . ALA A 1 128 ? 3.35 20.344 1.889 1 95.75 128 ALA A C 1
ATOM 1006 O O . ALA A 1 128 ? 3.117 21 2.908 1 95.75 128 ALA A O 1
ATOM 1007 N N . ASN A 1 129 ? 2.68 20.531 0.817 1 94.94 129 ASN A N 1
ATOM 1008 C CA . ASN A 1 129 ? 1.758 21.656 0.676 1 94.94 129 ASN A CA 1
ATOM 1009 C C . ASN A 1 129 ? 0.371 21.312 1.213 1 94.94 129 ASN A C 1
ATOM 1011 O O . ASN A 1 129 ? -0.493 22.188 1.313 1 94.94 129 ASN A O 1
ATOM 1015 N N . GLY A 1 130 ? 0.15 20.125 1.461 1 96.62 130 GLY A N 1
ATOM 1016 C CA . GLY A 1 130 ? -1.034 19.734 2.207 1 96.62 130 GLY A CA 1
ATOM 1017 C C . GLY A 1 130 ? -2.186 19.312 1.318 1 96.62 130 GLY A C 1
ATOM 1018 O O . GLY A 1 130 ? -3.291 19.047 1.803 1 96.62 130 GLY A O 1
ATOM 1019 N N . GLU A 1 131 ? -1.961 19.094 0.051 1 95.94 131 GLU A N 1
ATOM 1020 C CA . GLU A 1 131 ? -3.041 18.812 -0.891 1 95.94 131 GLU A CA 1
ATOM 1021 C C . GLU A 1 131 ? -3.656 17.453 -0.641 1 95.94 131 GLU A C 1
ATOM 1023 O O . GLU A 1 131 ? -4.879 17.312 -0.59 1 95.94 131 GLU A O 1
ATOM 1028 N N . ALA A 1 132 ? -2.816 16.438 -0.502 1 96 132 ALA A N 1
ATOM 1029 C CA . ALA A 1 132 ? -3.34 15.102 -0.248 1 96 132 ALA A CA 1
ATOM 1030 C C . ALA A 1 132 ? -4.117 15.055 1.064 1 96 132 ALA A C 1
ATOM 1032 O O . ALA A 1 132 ? -5.215 14.5 1.124 1 96 132 A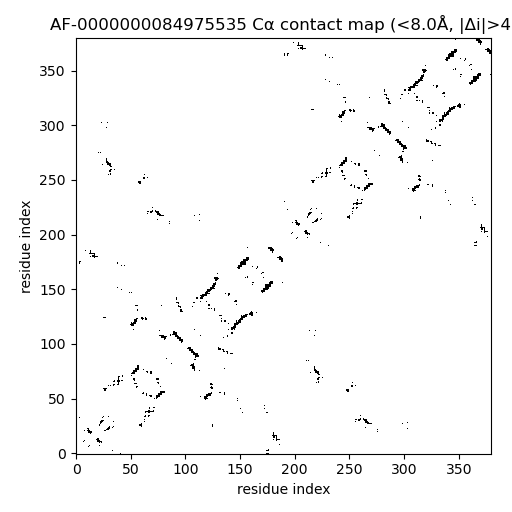LA A O 1
ATOM 1033 N N . LEU A 1 133 ? -3.572 15.68 2.086 1 98.31 133 LEU A N 1
ATOM 1034 C CA . LEU A 1 133 ? -4.215 15.695 3.395 1 98.31 133 LEU A CA 1
ATOM 1035 C C . LEU A 1 133 ? -5.551 16.438 3.334 1 98.31 133 LEU A C 1
ATOM 1037 O O . LEU A 1 133 ? -6.543 15.969 3.896 1 98.31 133 LEU A O 1
ATOM 1041 N N . LYS A 1 134 ? -5.613 17.531 2.637 1 98.12 134 LYS A N 1
ATOM 1042 C CA . LYS A 1 134 ? -6.859 18.266 2.463 1 98.12 134 LYS A CA 1
ATOM 1043 C C . LYS A 1 134 ? -7.918 17.406 1.775 1 98.12 134 LYS A C 1
ATOM 1045 O O . LYS A 1 134 ? -9.094 17.453 2.145 1 98.12 134 LYS A O 1
ATOM 1050 N N . GLY A 1 135 ? -7.508 16.703 0.725 1 98.19 135 GLY A N 1
ATOM 1051 C CA . GLY A 1 135 ? -8.422 15.797 0.052 1 98.19 135 GLY A CA 1
ATOM 1052 C C . GLY A 1 135 ? -8.992 14.734 0.972 1 98.19 135 GLY A C 1
ATOM 1053 O O . GLY A 1 135 ? -10.188 14.438 0.923 1 98.19 135 GLY A O 1
ATOM 1054 N N . LEU A 1 136 ? -8.148 14.156 1.802 1 98.75 136 LEU A N 1
ATOM 1055 C CA . LEU A 1 136 ? -8.578 13.117 2.734 1 98.75 136 LEU A CA 1
ATOM 1056 C C . LEU A 1 136 ? -9.492 13.695 3.807 1 98.75 136 LEU A C 1
ATOM 1058 O O . LEU A 1 136 ? -10.461 13.055 4.211 1 98.75 136 LEU A O 1
ATOM 1062 N N . ILE A 1 137 ? -9.18 14.891 4.277 1 98.81 137 ILE A N 1
ATOM 1063 C CA . ILE A 1 137 ? -10.031 15.594 5.223 1 98.81 137 ILE A CA 1
ATOM 1064 C C . ILE A 1 137 ? -11.414 15.797 4.609 1 98.81 137 ILE A C 1
ATOM 1066 O O . ILE A 1 137 ? -12.438 15.555 5.262 1 98.81 137 ILE A O 1
ATOM 1070 N N . ASP A 1 138 ? -11.406 16.234 3.334 1 98.75 138 ASP A N 1
ATOM 1071 C CA . ASP A 1 138 ? -12.664 16.453 2.623 1 98.75 138 ASP A CA 1
ATOM 1072 C C . ASP A 1 138 ? -13.492 15.164 2.57 1 98.75 138 ASP A C 1
ATOM 1074 O O . ASP A 1 138 ? -14.703 15.188 2.807 1 98.75 138 ASP A O 1
ATOM 1078 N N . ILE A 1 139 ? -12.898 14.078 2.295 1 98.75 139 ILE A N 1
ATOM 1079 C CA . ILE A 1 139 ? -13.57 12.781 2.24 1 98.75 139 ILE A CA 1
ATOM 1080 C C . ILE A 1 139 ? -14.172 12.453 3.605 1 98.75 139 ILE A C 1
ATOM 1082 O O . ILE A 1 139 ? -15.336 12.07 3.699 1 98.75 139 ILE A O 1
ATOM 1086 N N . ALA A 1 140 ? -13.391 12.562 4.688 1 98.88 140 ALA A N 1
ATOM 1087 C CA . ALA A 1 140 ? -13.867 12.273 6.035 1 98.88 140 ALA A CA 1
ATOM 1088 C C . ALA A 1 140 ? -15.039 13.18 6.414 1 98.88 140 ALA A C 1
ATOM 1090 O O . ALA A 1 140 ? -16 12.742 7.047 1 98.88 140 ALA A O 1
ATOM 1091 N N . ASN A 1 141 ? -14.938 14.438 5.992 1 98.88 141 ASN A N 1
ATOM 1092 C CA . ASN A 1 141 ? -16.016 15.391 6.266 1 98.88 141 ASN A CA 1
ATOM 1093 C C . ASN A 1 141 ? -17.297 15.008 5.539 1 98.88 141 ASN A C 1
ATOM 1095 O O . ASN A 1 141 ? -18.391 15.094 6.105 1 98.88 141 ASN A O 1
ATOM 1099 N N . GLN A 1 142 ? -17.172 14.672 4.254 1 98.75 142 GLN A N 1
ATOM 1100 C CA . GLN A 1 142 ? -18.328 14.211 3.49 1 98.75 142 GLN A CA 1
ATOM 1101 C C . GLN A 1 142 ? -19.031 13.062 4.203 1 98.75 142 GLN A C 1
ATOM 1103 O O . GLN A 1 142 ? -20.266 12.953 4.148 1 98.75 142 GLN A O 1
ATOM 1108 N N . ALA A 1 143 ? -18.266 12.203 4.867 1 98.69 143 ALA A N 1
ATOM 1109 C CA . ALA A 1 143 ? -18.812 11.039 5.566 1 98.69 143 ALA A CA 1
ATOM 1110 C C . ALA A 1 143 ? -19.438 11.438 6.891 1 98.69 143 ALA A C 1
ATOM 1112 O O . ALA A 1 143 ? -20.156 10.648 7.512 1 98.69 143 ALA A O 1
ATOM 1113 N N . GLY A 1 144 ? -19.125 12.672 7.32 1 98.81 144 GLY A N 1
ATOM 1114 C CA . GLY A 1 144 ? -19.578 13.117 8.633 1 98.81 144 GLY A CA 1
ATOM 1115 C C . GLY A 1 144 ? -18.766 12.523 9.773 1 98.81 144 GLY A C 1
ATOM 1116 O O . GLY A 1 144 ? -19.203 12.539 10.922 1 98.81 144 GLY A O 1
ATOM 1117 N N . ALA A 1 145 ? -17.656 11.945 9.5 1 98.88 145 ALA A N 1
ATOM 1118 C CA . ALA A 1 145 ? -16.828 11.312 10.508 1 98.88 145 ALA A CA 1
ATOM 1119 C C . ALA A 1 145 ? -16.125 12.359 11.375 1 98.88 145 ALA A C 1
ATOM 1121 O O . ALA A 1 145 ? -15.961 13.508 10.961 1 98.88 145 ALA A O 1
ATOM 1122 N N . THR A 1 146 ? -15.758 11.977 12.539 1 98.88 146 THR A N 1
ATOM 1123 C CA . THR A 1 146 ? -14.922 12.805 13.406 1 98.88 146 THR A CA 1
ATOM 1124 C C . THR A 1 146 ? -13.445 12.609 13.078 1 98.88 146 THR A C 1
ATOM 1126 O O . THR A 1 146 ? -12.938 11.484 13.125 1 98.88 146 THR A O 1
ATOM 1129 N N . ILE A 1 147 ? -12.789 13.68 12.758 1 98.88 147 ILE A N 1
ATO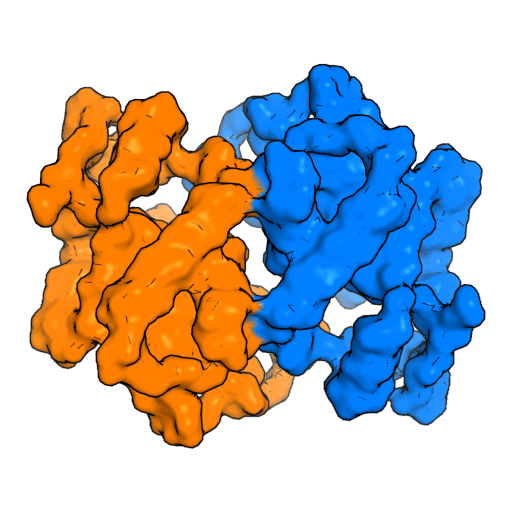M 1130 C CA . ILE A 1 147 ? -11.359 13.617 12.5 1 98.88 147 ILE A CA 1
ATOM 1131 C C . ILE A 1 147 ? -10.594 13.891 13.797 1 98.88 147 ILE A C 1
ATOM 1133 O O . ILE A 1 147 ? -10.609 15.008 14.312 1 98.88 147 ILE A O 1
ATOM 1137 N N . VAL A 1 148 ? -9.891 12.883 14.203 1 98.69 148 VAL A N 1
ATOM 1138 C CA . VAL A 1 148 ? -9.156 13.008 15.461 1 98.69 148 VAL A CA 1
ATOM 1139 C C . VAL A 1 148 ? -7.828 13.727 15.219 1 98.69 148 VAL A C 1
ATOM 1141 O O . VAL A 1 148 ? -7.262 14.32 16.141 1 98.69 148 VAL A O 1
ATOM 1144 N N . GLY A 1 149 ? -7.27 13.586 14.055 1 98.88 149 GLY A N 1
ATOM 1145 C CA . GLY A 1 149 ? -6.012 14.211 13.664 1 98.88 149 GLY A CA 1
ATOM 1146 C C . GLY A 1 149 ? -5.348 13.531 12.484 1 98.88 149 GLY A C 1
ATOM 1147 O O . GLY A 1 149 ? -5.988 12.75 11.773 1 98.88 149 GLY A O 1
ATOM 1148 N N . ALA A 1 150 ? -4.16 13.953 12.273 1 98.94 150 ALA A N 1
ATOM 1149 C CA . ALA A 1 150 ? -3.35 13.383 11.203 1 98.94 150 ALA A CA 1
ATOM 1150 C C . ALA A 1 150 ? -1.962 13 11.711 1 98.94 150 ALA A C 1
ATOM 1152 O O . ALA A 1 150 ? -1.388 13.695 12.547 1 98.94 150 ALA A O 1
ATOM 1153 N N . GLY A 1 151 ? -1.504 11.867 11.328 1 98.94 151 GLY A N 1
ATOM 1154 C CA . GLY A 1 151 ? -0.128 11.438 11.523 1 98.94 151 GLY A CA 1
ATOM 1155 C C . GLY A 1 151 ? 0.693 11.469 10.242 1 98.94 151 GLY A C 1
ATOM 1156 O O . GLY A 1 151 ? 0.316 10.859 9.242 1 98.94 151 GLY A O 1
ATOM 1157 N N . ILE A 1 152 ? 1.771 12.18 10.281 1 98.88 152 ILE A N 1
ATOM 1158 C CA . ILE A 1 152 ? 2.65 12.359 9.133 1 98.88 152 ILE A CA 1
ATOM 1159 C C . ILE A 1 152 ? 4.02 11.75 9.43 1 98.88 152 ILE A C 1
ATOM 1161 O O . ILE A 1 152 ? 4.648 12.086 10.438 1 98.88 152 ILE A O 1
ATOM 1165 N N . VAL A 1 153 ? 4.477 10.836 8.539 1 98.88 153 VAL A N 1
ATOM 1166 C CA . VAL A 1 153 ? 5.781 10.219 8.773 1 98.88 153 VAL A CA 1
ATOM 1167 C C . VAL A 1 153 ? 6.883 11.266 8.609 1 98.88 153 VAL A C 1
ATOM 1169 O O . VAL A 1 153 ? 7.664 11.492 9.531 1 98.88 153 VAL A O 1
ATOM 1172 N N . ILE A 1 154 ? 6.906 11.938 7.441 1 98.88 154 ILE A N 1
ATOM 1173 C CA . ILE A 1 154 ? 7.875 12.992 7.188 1 98.88 154 ILE A CA 1
ATOM 1174 C C . ILE A 1 154 ? 7.152 14.273 6.77 1 98.88 154 ILE A C 1
ATOM 1176 O O . ILE A 1 154 ? 6.469 14.297 5.742 1 98.88 154 ILE A O 1
ATOM 1180 N N . GLU A 1 155 ? 7.234 15.297 7.496 1 98.75 155 GLU A N 1
ATOM 1181 C CA . GLU A 1 155 ? 6.703 16.609 7.148 1 98.75 155 GLU A CA 1
ATOM 1182 C C . GLU A 1 155 ? 7.801 17.531 6.629 1 98.75 155 GLU A C 1
ATOM 1184 O O . GLU A 1 155 ? 8.883 17.609 7.215 1 98.75 155 GLU A O 1
ATOM 1189 N N . LYS A 1 156 ? 7.516 18.094 5.496 1 98.38 156 LYS A N 1
ATOM 1190 C CA . LYS A 1 156 ? 8.367 19.188 5.047 1 98.38 156 LYS A CA 1
ATOM 1191 C C . LYS A 1 156 ? 7.926 20.516 5.656 1 98.38 156 LYS A C 1
ATOM 1193 O O . LYS A 1 156 ? 7.227 21.297 5.012 1 98.38 156 LYS A O 1
ATOM 1198 N N . GLY A 1 157 ? 8.453 20.75 6.793 1 98 157 GLY A N 1
ATOM 1199 C CA . GLY A 1 157 ? 7.992 21.859 7.609 1 98 157 GLY A CA 1
ATOM 1200 C C . GLY A 1 157 ? 8.281 23.203 6.984 1 98 157 GLY A C 1
ATOM 1201 O O . GLY A 1 157 ? 7.695 24.219 7.387 1 98 157 GLY A O 1
ATOM 1202 N N . PHE A 1 158 ? 9.164 23.25 6.016 1 97.62 158 PHE A N 1
ATOM 1203 C CA . PHE A 1 158 ? 9.5 24.5 5.332 1 97.62 158 PHE A CA 1
ATOM 1204 C C . PHE A 1 158 ? 8.477 24.812 4.25 1 97.62 158 PHE A C 1
ATOM 1206 O O . PHE A 1 158 ? 8.508 25.891 3.646 1 97.62 158 PHE A O 1
ATOM 1213 N N . GLN A 1 159 ? 7.555 23.906 4.012 1 96.81 159 GLN A N 1
ATOM 1214 C CA . GLN A 1 159 ? 6.395 24.156 3.162 1 96.81 159 GLN A CA 1
ATOM 1215 C C . GLN A 1 159 ? 5.145 24.406 3.998 1 96.81 159 GLN A C 1
ATOM 1217 O O . GLN A 1 159 ? 5.074 24 5.16 1 96.81 159 GLN A O 1
ATOM 1222 N N . GLU A 1 160 ? 4.109 24.984 3.465 1 96.69 160 GLU A N 1
ATOM 1223 C CA . GLU A 1 160 ? 3.117 25.688 4.273 1 96.69 160 GLU A CA 1
ATOM 1224 C C . GLU A 1 160 ? 1.962 24.766 4.652 1 96.69 160 GLU A C 1
ATOM 1226 O O . GLU A 1 160 ? 1.163 25.078 5.531 1 96.69 160 GLU A O 1
ATOM 1231 N N . GLY A 1 161 ? 1.846 23.594 4.137 1 97.12 161 GLY A N 1
ATOM 1232 C CA . GLY A 1 161 ? 0.686 22.75 4.324 1 97.12 161 GLY A CA 1
ATOM 1233 C C . GLY A 1 161 ? 0.378 22.469 5.781 1 97.12 161 GLY A C 1
ATOM 1234 O O . GLY A 1 161 ? -0.743 22.703 6.242 1 97.12 161 GLY A O 1
ATOM 1235 N N . GLY A 1 162 ? 1.43 21.969 6.535 1 98.12 162 GLY A N 1
ATOM 1236 C CA . GLY A 1 162 ? 1.245 21.656 7.945 1 98.12 162 GLY A CA 1
ATOM 1237 C C . GLY A 1 162 ? 0.84 22.859 8.773 1 98.12 162 GLY A C 1
ATOM 1238 O O . GLY A 1 162 ? -0.068 22.766 9.609 1 98.12 162 GLY A O 1
ATOM 1239 N N . LYS A 1 163 ? 1.481 23.953 8.547 1 98 163 LYS A N 1
ATOM 1240 C CA . LYS A 1 163 ? 1.193 25.172 9.289 1 98 163 LYS A CA 1
ATOM 1241 C C . LYS A 1 163 ? -0.25 25.625 9.07 1 98 163 LYS A C 1
ATOM 1243 O O . LYS A 1 163 ? -0.971 25.906 10.031 1 98 163 LYS A O 1
ATOM 1248 N N . ILE A 1 164 ? -0.706 25.672 7.859 1 98.25 164 ILE A N 1
ATOM 1249 C CA . ILE A 1 164 ? -2.037 26.141 7.492 1 98.25 164 ILE A CA 1
ATOM 1250 C C . ILE A 1 164 ? -3.096 25.25 8.133 1 98.25 164 ILE A C 1
ATOM 1252 O O . ILE A 1 164 ? -4.062 25.75 8.719 1 98.25 164 ILE A O 1
ATOM 1256 N N . LEU A 1 165 ? -2.896 23.953 8.094 1 98.56 165 LEU A N 1
ATOM 1257 C CA . LEU A 1 165 ? -3.889 23 8.602 1 98.56 165 LEU A CA 1
ATOM 1258 C C . LEU A 1 165 ? -3.924 23.016 10.125 1 98.56 165 LEU A C 1
ATOM 1260 O O . LEU A 1 165 ? -4.988 22.875 10.727 1 98.56 165 LEU A O 1
ATOM 1264 N N . ARG A 1 166 ? -2.756 23.234 10.734 1 98.69 166 ARG A N 1
ATOM 1265 C CA . ARG A 1 166 ? -2.736 23.406 12.18 1 98.69 166 ARG A CA 1
ATOM 1266 C C . ARG A 1 166 ? -3.477 24.672 12.602 1 98.69 166 ARG A C 1
ATOM 1268 O O . ARG A 1 166 ? -4.207 24.656 13.594 1 98.69 166 ARG A O 1
ATOM 1275 N N . GLU A 1 167 ? -3.314 25.703 11.867 1 98.44 167 GLU A N 1
ATOM 1276 C CA . GLU A 1 167 ? -3.99 26.969 12.156 1 98.44 167 GLU A CA 1
ATOM 1277 C C . GLU A 1 167 ? -5.504 26.812 12.023 1 98.44 167 GLU A C 1
ATOM 1279 O O . GLU A 1 167 ? -6.258 27.531 12.68 1 98.44 167 GLU A O 1
ATOM 1284 N N . GLN A 1 168 ? -5.898 25.922 11.266 1 98.06 168 GLN A N 1
ATOM 1285 C CA . GLN A 1 168 ? -7.32 25.656 11.086 1 98.06 168 GLN A CA 1
ATOM 1286 C C . GLN A 1 168 ? -7.852 24.719 12.164 1 98.06 168 GLN A C 1
ATOM 1288 O O . GLN A 1 168 ? -9.023 24.344 12.148 1 98.06 168 GLN A O 1
ATOM 1293 N N . GLY A 1 169 ? -6.969 24.25 13.047 1 98.12 169 GLY A N 1
ATOM 1294 C CA . GLY A 1 169 ? -7.41 23.5 14.211 1 98.12 169 GLY A CA 1
ATOM 1295 C C . GLY A 1 169 ? -7.137 22.016 14.109 1 98.12 169 GLY A C 1
ATOM 1296 O O . GLY A 1 169 ? -7.52 21.25 14.992 1 98.12 169 GLY A O 1
ATOM 1297 N N . LEU A 1 170 ? -6.469 21.578 13.07 1 98.69 170 LEU A N 1
ATOM 1298 C CA . LEU A 1 170 ? -6.199 20.141 12.914 1 98.69 170 LEU A CA 1
ATOM 1299 C C . LEU A 1 170 ? -4.973 19.734 13.719 1 98.69 170 LEU A C 1
ATOM 1301 O O . LEU A 1 170 ? -3.906 20.344 13.594 1 98.69 170 LEU A O 1
ATOM 1305 N N . ARG A 1 171 ? -5.129 18.734 14.516 1 98.81 171 ARG A N 1
ATOM 1306 C CA . ARG A 1 171 ? -3.975 18.141 15.18 1 98.81 171 ARG A CA 1
ATOM 1307 C C . ARG A 1 171 ? -3.131 17.344 14.195 1 98.81 171 ARG A C 1
ATOM 1309 O O . ARG A 1 171 ? -3.631 16.422 13.547 1 98.81 171 ARG A O 1
ATOM 1316 N N . ILE A 1 172 ? -1.936 17.719 14.055 1 98.88 172 ILE A N 1
ATOM 1317 C CA . ILE A 1 172 ? -1.017 17 13.18 1 98.88 172 ILE A CA 1
ATOM 1318 C C . ILE A 1 172 ? 0.211 16.562 13.969 1 98.88 172 ILE A C 1
ATOM 1320 O O . ILE A 1 172 ? 0.906 17.391 14.562 1 98.88 172 ILE A O 1
ATOM 1324 N N . GLU A 1 173 ? 0.42 15.266 14.023 1 98.75 173 GLU A N 1
ATOM 1325 C CA . GLU A 1 173 ? 1.624 14.695 14.617 1 98.75 173 GLU A CA 1
ATOM 1326 C C . GLU A 1 173 ? 2.613 14.25 13.539 1 98.75 173 GLU A C 1
ATOM 1328 O O . GLU A 1 173 ? 2.338 13.32 12.781 1 98.75 173 GLU A O 1
ATOM 1333 N N . SER A 1 174 ? 3.73 14.898 13.461 1 98.69 174 SER A N 1
ATOM 1334 C CA . SER A 1 174 ? 4.781 14.547 12.516 1 98.69 174 SER A CA 1
ATOM 1335 C C . SER A 1 174 ? 5.93 13.82 13.203 1 98.69 174 SER A C 1
ATOM 1337 O O . SER A 1 174 ? 6.434 14.273 14.234 1 98.69 174 SER A O 1
ATOM 1339 N N . LEU A 1 175 ? 6.324 12.711 12.672 1 98.81 175 LEU A N 1
ATOM 1340 C CA . LEU A 1 175 ? 7.383 11.93 13.305 1 98.81 175 LEU A CA 1
ATOM 1341 C C . LEU A 1 175 ? 8.758 12.508 12.992 1 98.81 175 LEU A C 1
ATOM 1343 O O . LEU A 1 175 ? 9.672 12.438 13.812 1 98.81 175 LEU A O 1
ATOM 1347 N N . ALA A 1 176 ? 8.977 12.992 11.773 1 98.81 176 ALA A N 1
ATOM 1348 C CA . ALA A 1 176 ? 10.141 13.766 11.359 1 98.81 176 ALA A CA 1
ATOM 1349 C C . ALA A 1 176 ? 9.727 15.047 10.633 1 98.81 176 ALA A C 1
ATOM 1351 O O . ALA A 1 176 ? 9.078 14.984 9.586 1 98.81 176 ALA A O 1
ATOM 1352 N N . ASN A 1 177 ? 10.016 16.156 11.203 1 98.62 177 ASN A N 1
ATOM 1353 C CA . ASN A 1 177 ? 9.703 17.453 10.625 1 98.62 177 ASN A CA 1
ATOM 1354 C C . ASN A 1 177 ? 10.953 18.156 10.094 1 98.62 177 ASN A C 1
ATOM 1356 O O . ASN A 1 177 ? 11.805 18.578 10.875 1 98.62 177 ASN A O 1
ATOM 1360 N N . ILE A 1 178 ? 11 18.281 8.828 1 98.75 178 ILE A N 1
ATOM 1361 C CA . ILE A 1 178 ? 12.195 18.797 8.172 1 98.75 178 ILE A CA 1
ATOM 1362 C C . ILE A 1 178 ? 12.148 20.328 8.109 1 98.75 178 ILE A C 1
ATOM 1364 O O . ILE A 1 178 ? 11.172 20.906 7.621 1 98.75 178 ILE A O 1
ATOM 1368 N N . LYS A 1 179 ? 13.156 20.922 8.555 1 98.38 179 LYS A N 1
ATOM 1369 C CA . LYS A 1 179 ? 13.297 22.375 8.562 1 98.38 179 LYS A CA 1
ATOM 1370 C C . LYS A 1 179 ? 13.867 22.891 7.242 1 98.38 179 LYS A C 1
ATOM 1372 O O . LYS A 1 179 ? 13.5 23.969 6.773 1 98.38 179 LYS A O 1
ATOM 1377 N N . SER A 1 180 ? 14.781 22.078 6.695 1 98.25 180 SER A N 1
ATOM 1378 C CA . SER A 1 180 ? 15.445 22.516 5.473 1 98.25 180 SER A CA 1
ATOM 1379 C C . SER A 1 180 ? 16.109 21.328 4.766 1 98.25 180 SER A C 1
ATOM 1381 O O . SER A 1 180 ? 16.516 20.375 5.41 1 98.25 180 SER A O 1
ATOM 1383 N N . LEU A 1 181 ? 16.156 21.406 3.498 1 98.12 181 LEU A N 1
ATOM 1384 C CA . LEU A 1 181 ? 16.922 20.469 2.672 1 98.12 181 LEU A CA 1
ATOM 1385 C C . LEU A 1 181 ? 18.047 21.203 1.938 1 98.12 181 LEU A C 1
ATOM 1387 O O . LEU A 1 181 ? 18.641 20.656 1.001 1 98.12 181 LEU A O 1
ATOM 1391 N N . ALA A 1 182 ? 18.359 22.359 2.387 1 96.94 182 ALA A N 1
ATOM 1392 C CA . ALA A 1 182 ? 19.344 23.188 1.709 1 96.94 182 ALA A CA 1
ATOM 1393 C C . ALA A 1 182 ? 20.734 22.562 1.77 1 96.94 182 ALA A C 1
ATOM 1395 O O . ALA A 1 182 ? 21.062 21.844 2.717 1 96.94 182 ALA A O 1
ATOM 1396 N N . ASN A 1 183 ? 21.562 22.797 0.722 1 95.62 183 ASN A N 1
ATOM 1397 C CA . ASN A 1 183 ? 22.969 22.391 0.634 1 95.62 183 ASN A CA 1
ATOM 1398 C C . ASN A 1 183 ? 23.109 20.859 0.688 1 95.62 183 ASN A C 1
ATOM 1400 O O . ASN A 1 183 ? 24.062 20.344 1.261 1 95.62 183 ASN A O 1
ATOM 1404 N N . GLY A 1 184 ? 22.078 20.156 0.332 1 95.5 184 GLY A N 1
ATOM 1405 C CA . GLY A 1 184 ? 22.125 18.703 0.237 1 95.5 184 GLY A CA 1
ATOM 1406 C C . GLY A 1 184 ? 22.047 18.016 1.586 1 95.5 184 GLY A C 1
ATOM 1407 O O . GLY A 1 184 ? 22.406 16.844 1.712 1 95.5 184 GLY A O 1
ATOM 1408 N N . LYS A 1 185 ? 21.578 18.797 2.561 1 96.69 185 LYS A N 1
ATOM 1409 C CA . LYS A 1 185 ? 21.516 18.25 3.914 1 96.69 185 LYS A CA 1
ATOM 1410 C C . LYS A 1 185 ? 20.109 18.359 4.488 1 96.69 185 LYS A C 1
ATOM 1412 O O . LYS A 1 185 ? 19.375 19.297 4.168 1 96.69 185 LYS A O 1
ATOM 1417 N N . VAL A 1 186 ? 19.828 17.344 5.301 1 98.25 186 VAL A N 1
ATOM 1418 C CA . VAL A 1 186 ? 18.547 17.391 5.992 1 98.25 186 VAL A CA 1
ATOM 1419 C C . VAL A 1 186 ? 18.719 18.047 7.355 1 98.25 186 VAL A C 1
ATOM 1421 O O . VAL A 1 186 ? 19.562 17.625 8.156 1 98.25 186 VAL A O 1
ATOM 1424 N N . GLU A 1 187 ? 18 19.047 7.574 1 98.25 187 GLU A N 1
ATOM 1425 C CA . GLU A 1 187 ? 17.891 19.656 8.891 1 98.25 187 GLU A CA 1
ATOM 1426 C C . GLU A 1 187 ? 16.484 19.484 9.469 1 98.25 187 GLU A C 1
ATOM 1428 O O . GLU A 1 187 ? 15.5 19.75 8.781 1 98.25 187 GLU A O 1
ATOM 1433 N N . PHE A 1 188 ? 16.438 19.031 10.742 1 98.38 188 PHE A N 1
ATOM 1434 C CA . PHE A 1 188 ? 15.148 18.781 11.352 1 98.38 188 PHE A CA 1
ATOM 1435 C C . PHE A 1 188 ? 14.781 19.891 12.328 1 98.38 188 PHE A C 1
ATOM 1437 O O . PHE A 1 188 ? 15.656 20.547 12.898 1 98.38 188 PHE A O 1
ATOM 1444 N N . TYR A 1 189 ? 13.398 20.094 12.445 1 96 189 TYR A N 1
ATOM 1445 C CA . TYR A 1 189 ? 12.945 20.844 13.617 1 96 189 TYR A CA 1
ATOM 1446 C C . TYR A 1 189 ? 13.18 20.031 14.891 1 96 189 TYR A C 1
ATOM 1448 O O . TYR A 1 189 ? 13.172 18.797 14.867 1 96 189 TYR A O 1
ATOM 1456 N N . ASP A 1 190 ? 13.398 20.641 16.047 1 78.81 190 ASP A N 1
ATOM 1457 C CA . ASP A 1 190 ? 13.711 20.016 17.312 1 78.81 190 ASP A CA 1
ATOM 1458 C C . ASP A 1 190 ? 12.508 19.25 17.859 1 78.81 190 ASP A C 1
ATOM 1460 O O . ASP A 1 190 ? 11.359 19.609 17.578 1 78.81 190 ASP A O 1
ATOM 1464 N N . MET B 1 1 ? -5.875 -21.219 3.582 1 94.44 1 MET B N 1
ATOM 1465 C CA . MET B 1 1 ? -5.988 -20.656 4.926 1 94.44 1 MET B CA 1
ATOM 1466 C C . MET B 1 1 ? -7.449 -20.547 5.348 1 94.44 1 MET B C 1
ATOM 1468 O O . MET B 1 1 ? -8.234 -19.828 4.719 1 94.44 1 MET B O 1
ATOM 1472 N N . LYS B 1 2 ? -7.855 -21.203 6.414 1 96.75 2 LYS B N 1
ATOM 1473 C CA . LYS B 1 2 ? -9.25 -21.297 6.852 1 96.75 2 LYS B CA 1
ATOM 1474 C C . LYS B 1 2 ? -9.797 -19.922 7.211 1 96.75 2 LYS B C 1
ATOM 1476 O O . LYS B 1 2 ? -10.898 -19.562 6.797 1 96.75 2 LYS B O 1
ATOM 1481 N N . LEU B 1 3 ? -9.047 -19.172 7.941 1 97.88 3 LEU B N 1
ATOM 1482 C CA . LEU B 1 3 ? -9.469 -17.859 8.391 1 97.88 3 LEU B CA 1
ATOM 1483 C C . LEU B 1 3 ? -9.812 -16.969 7.199 1 97.88 3 LEU B C 1
ATOM 1485 O O . LEU B 1 3 ? -10.805 -16.234 7.23 1 97.88 3 LEU B O 1
ATOM 1489 N N . LEU B 1 4 ? -9.008 -16.953 6.172 1 98.62 4 LEU B N 1
ATOM 1490 C CA . LEU B 1 4 ? -9.242 -16.156 4.977 1 98.62 4 LEU B CA 1
ATOM 1491 C C . LEU B 1 4 ? -10.492 -16.609 4.238 1 98.62 4 LEU B C 1
ATOM 1493 O O . LEU B 1 4 ? -11.305 -15.789 3.814 1 98.62 4 LEU B O 1
ATOM 1497 N N . LYS B 1 5 ? -10.625 -17.875 4.027 1 98.44 5 LYS B N 1
ATOM 1498 C CA . LYS B 1 5 ? -11.805 -18.422 3.359 1 98.44 5 LYS B CA 1
ATOM 1499 C C . LYS B 1 5 ? -13.078 -18.016 4.082 1 98.44 5 LYS B C 1
ATOM 1501 O O . LYS B 1 5 ? -14.062 -17.625 3.447 1 98.44 5 LYS B O 1
ATOM 1506 N N . GLU B 1 6 ? -13.086 -18.125 5.41 1 98.19 6 GLU B N 1
ATOM 1507 C CA . GLU B 1 6 ? -14.234 -17.719 6.207 1 98.19 6 GLU B CA 1
ATOM 1508 C C . GLU B 1 6 ? -14.539 -16.234 6.016 1 98.19 6 GLU B C 1
ATOM 1510 O O . GLU B 1 6 ? -15.703 -15.844 5.91 1 98.19 6 GLU B O 1
ATOM 1515 N N . LYS B 1 7 ? -13.477 -15.391 6.023 1 98.44 7 LYS B N 1
ATOM 1516 C CA . LYS B 1 7 ? -13.641 -13.953 5.805 1 98.44 7 LYS B CA 1
ATOM 1517 C C . LYS B 1 7 ? -14.266 -13.672 4.441 1 98.44 7 LYS B C 1
ATOM 1519 O O . LYS B 1 7 ? -15.141 -12.82 4.32 1 98.44 7 LYS B O 1
ATOM 1524 N N . ILE B 1 8 ? -13.812 -14.367 3.391 1 98.62 8 ILE B N 1
ATOM 1525 C CA . ILE B 1 8 ? -14.336 -14.219 2.039 1 98.62 8 ILE B CA 1
ATOM 1526 C C . ILE B 1 8 ? -15.812 -14.602 2.012 1 98.62 8 ILE B C 1
ATOM 1528 O O . ILE B 1 8 ? -16.641 -13.898 1.422 1 98.62 8 ILE B O 1
ATOM 1532 N N . GLU B 1 9 ? -16.141 -15.68 2.646 1 97.88 9 GLU B N 1
ATOM 1533 C CA . GLU B 1 9 ? -17.531 -16.141 2.68 1 97.88 9 GLU B CA 1
ATOM 1534 C C . GLU B 1 9 ? -18.422 -15.148 3.402 1 97.88 9 GLU B C 1
ATOM 1536 O O . GLU B 1 9 ? -19.562 -14.922 2.99 1 97.88 9 GLU B O 1
ATOM 1541 N N . LYS B 1 10 ? -17.938 -14.578 4.426 1 97.88 10 LYS B N 1
ATOM 1542 C CA . LYS B 1 10 ? -18.734 -13.703 5.277 1 97.88 10 LYS B CA 1
ATOM 1543 C C . LYS B 1 10 ? -18.859 -12.312 4.664 1 97.88 10 LYS B C 1
ATOM 1545 O O . LYS B 1 10 ? -19.922 -11.688 4.754 1 97.88 10 LYS B O 1
ATOM 1550 N N . GLU B 1 11 ? -17.766 -11.844 4.059 1 97.94 11 GLU B N 1
ATOM 1551 C CA . GLU B 1 11 ? -17.734 -10.422 3.703 1 97.94 11 GLU B CA 1
ATOM 1552 C C . GLU B 1 11 ? -17.547 -10.234 2.201 1 97.94 11 GLU B C 1
ATOM 1554 O O . GLU B 1 11 ? -17.781 -9.148 1.672 1 97.94 11 GLU B O 1
ATOM 1559 N N . GLY B 1 12 ? -17.078 -11.227 1.515 1 97.81 12 GLY B N 1
ATOM 1560 C CA . GLY B 1 12 ? -16.891 -11.117 0.075 1 97.81 12 GLY B CA 1
ATOM 1561 C C . GLY B 1 12 ? -18.203 -11 -0.683 1 97.81 12 GLY B C 1
ATOM 1562 O O . GLY B 1 12 ? -19.25 -11.461 -0.212 1 97.81 12 GLY B O 1
ATOM 1563 N N . GLN B 1 13 ? -18.188 -10.281 -1.793 1 96.94 13 GLN B N 1
ATOM 1564 C CA . GLN B 1 13 ? -19.344 -10.141 -2.672 1 96.94 13 GLN B CA 1
ATOM 1565 C C . GLN B 1 13 ? -19.016 -10.594 -4.09 1 96.94 13 GLN B C 1
ATOM 1567 O O . GLN B 1 13 ? -18.094 -10.07 -4.719 1 96.94 13 GLN B O 1
ATOM 1572 N N . VAL B 1 14 ? -19.766 -11.57 -4.594 1 97.75 14 VAL B N 1
ATOM 1573 C CA . VAL B 1 14 ? -19.609 -12.023 -5.973 1 97.75 14 VAL B CA 1
ATOM 1574 C C . VAL B 1 14 ? -20.406 -11.117 -6.906 1 97.75 14 VAL B C 1
ATOM 1576 O O . VAL B 1 14 ? -21.641 -11.125 -6.887 1 97.75 14 VAL B O 1
ATOM 1579 N N . LEU B 1 15 ? -19.688 -10.344 -7.719 1 95.75 15 LEU B N 1
ATOM 1580 C CA . LEU B 1 15 ? -20.344 -9.375 -8.586 1 95.75 15 LEU B CA 1
ATOM 1581 C C . LEU B 1 15 ? -20.656 -9.984 -9.945 1 95.75 15 LEU B C 1
ATOM 1583 O O . LEU B 1 15 ? -21.531 -9.5 -10.664 1 95.75 15 LEU B O 1
ATOM 1587 N N . SER B 1 16 ? -19.891 -10.953 -10.367 1 95.75 16 SER B N 1
ATOM 1588 C CA . SER B 1 16 ? -20.031 -11.711 -11.602 1 95.75 16 SER B CA 1
ATOM 1589 C C . SER B 1 16 ? -19.312 -13.055 -11.508 1 95.75 16 SER B C 1
ATOM 1591 O O . SER B 1 16 ? -18.781 -13.414 -10.461 1 95.75 16 SER B O 1
ATOM 1593 N N . ASP B 1 17 ? -19.281 -13.711 -12.617 1 96.56 17 ASP B N 1
ATOM 1594 C CA . ASP B 1 17 ? -18.625 -15.016 -12.641 1 96.56 17 ASP B CA 1
ATOM 1595 C C . ASP B 1 17 ? -17.109 -14.867 -12.594 1 96.56 17 ASP B C 1
ATOM 1597 O O . ASP B 1 17 ? -16.391 -15.859 -12.422 1 96.56 17 ASP B O 1
ATOM 1601 N N . THR B 1 18 ? -16.609 -13.641 -12.633 1 95.19 18 THR B N 1
ATOM 1602 C CA . THR B 1 18 ? -15.148 -13.5 -12.695 1 95.19 18 THR B CA 1
ATOM 1603 C C . THR B 1 18 ? -14.672 -12.453 -11.695 1 95.19 18 THR B C 1
ATOM 1605 O O . THR B 1 18 ? -13.469 -12.242 -11.539 1 95.19 18 THR B O 1
ATOM 1608 N N . VAL B 1 19 ? -15.633 -11.805 -10.992 1 95.44 19 VAL B N 1
ATOM 1609 C CA . VAL B 1 19 ? -15.227 -10.695 -10.141 1 95.44 19 VAL B CA 1
ATOM 1610 C C . VAL B 1 19 ? -15.656 -10.961 -8.695 1 95.44 19 VAL B C 1
ATOM 1612 O O . VAL B 1 19 ? -16.844 -11.102 -8.414 1 95.44 19 VAL B O 1
ATOM 1615 N N . LEU B 1 20 ? -14.758 -11.086 -7.875 1 97.56 20 LEU B N 1
ATOM 1616 C CA . LEU B 1 20 ? -14.977 -11.164 -6.434 1 97.56 20 LEU B CA 1
ATOM 1617 C C . LEU B 1 20 ? -14.562 -9.867 -5.75 1 97.56 20 LEU B C 1
ATOM 1619 O O . LEU B 1 20 ? -13.414 -9.43 -5.871 1 97.56 20 LEU B O 1
ATOM 1623 N N . LYS B 1 21 ? -15.5 -9.219 -5.105 1 96.94 21 LYS B N 1
ATOM 1624 C CA . LYS B 1 21 ? -15.258 -7.984 -4.363 1 96.94 21 LYS B CA 1
ATOM 1625 C C . LYS B 1 21 ? -14.906 -8.281 -2.908 1 96.94 21 LYS B C 1
ATOM 1627 O O . LYS B 1 21 ? -15.695 -8.883 -2.186 1 96.94 21 LYS B O 1
ATOM 1632 N N . VAL B 1 22 ? -13.734 -7.945 -2.506 1 98.06 22 VAL B N 1
ATOM 1633 C CA . VAL B 1 22 ? -13.266 -8.117 -1.134 1 98.06 22 VAL B CA 1
ATOM 1634 C C . VAL B 1 22 ? -12.719 -6.789 -0.605 1 98.06 22 VAL B C 1
ATOM 1636 O O . VAL B 1 22 ? -11.688 -6.758 0.073 1 98.06 22 VAL B O 1
ATOM 1639 N N . ASP B 1 23 ? -13.328 -5.711 -0.929 1 97.25 23 ASP B N 1
ATOM 1640 C CA . ASP B 1 23 ? -12.883 -4.359 -0.607 1 97.25 23 ASP B CA 1
ATOM 1641 C C . ASP B 1 23 ? -13.047 -4.062 0.88 1 97.25 23 ASP B C 1
ATOM 1643 O O . ASP B 1 23 ? -12.477 -3.1 1.396 1 97.25 23 ASP B O 1
ATOM 1647 N N . SER B 1 24 ? -13.703 -4.914 1.635 1 97.81 24 SER B N 1
ATOM 1648 C CA . SER B 1 24 ? -14.008 -4.652 3.037 1 97.81 24 SER B CA 1
ATOM 1649 C C . SER B 1 24 ? -12.836 -5.047 3.938 1 97.81 24 SER B C 1
ATOM 1651 O O . SER B 1 24 ? -12.797 -4.664 5.109 1 97.81 24 SER B O 1
ATOM 1653 N N . PHE B 1 25 ? -11.789 -5.809 3.312 1 98.69 25 PHE B N 1
ATOM 1654 C CA . PHE B 1 25 ? -10.789 -6.266 4.266 1 98.69 25 PHE B CA 1
ATOM 1655 C C . PHE B 1 25 ? -9.43 -6.43 3.592 1 98.69 25 PHE B C 1
ATOM 1657 O O . PHE B 1 25 ? -8.438 -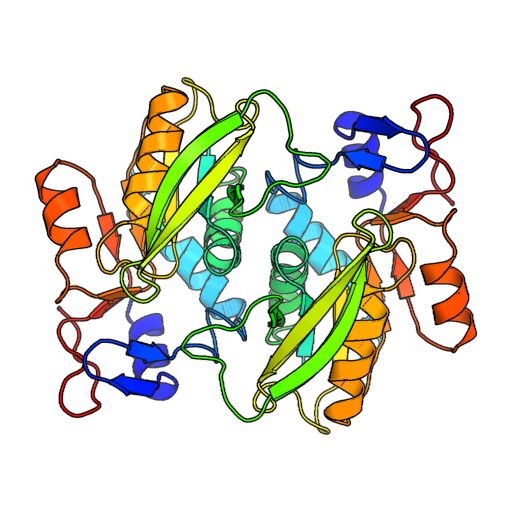6.754 4.25 1 98.69 25 PHE B O 1
ATOM 1664 N N . LEU B 1 26 ? -9.344 -6.156 2.236 1 98.31 26 LEU B N 1
ATOM 1665 C CA . LEU B 1 26 ? -8.109 -6.52 1.55 1 98.31 26 LEU B CA 1
ATOM 1666 C C . LEU B 1 26 ? -7.648 -5.398 0.626 1 98.31 26 LEU B C 1
ATOM 1668 O O . LEU B 1 26 ? -6.531 -4.898 0.758 1 98.31 26 LEU B O 1
ATOM 1672 N N . ASN B 1 27 ? -8.578 -4.914 -0.265 1 96.12 27 ASN B N 1
ATOM 1673 C CA . ASN B 1 27 ? -8.023 -4.125 -1.364 1 96.12 27 ASN B CA 1
ATOM 1674 C C . ASN B 1 27 ? -8.609 -2.719 -1.396 1 96.12 27 ASN B C 1
ATOM 1676 O O . ASN B 1 27 ? -8.539 -2.033 -2.418 1 96.12 27 ASN B O 1
ATOM 1680 N N . HIS B 1 28 ? -9.352 -2.26 -0.368 1 97.69 28 HIS B N 1
ATOM 1681 C CA . HIS B 1 28 ? -9.82 -0.901 -0.13 1 97.69 28 HIS B CA 1
ATOM 1682 C C . HIS B 1 28 ? -9.867 -0.586 1.361 1 97.69 28 HIS B C 1
ATOM 1684 O O . HIS B 1 28 ? -9.055 0.197 1.858 1 97.69 28 HIS B O 1
ATOM 1690 N N . GLN B 1 29 ? -10.695 -1.207 2.043 1 98.56 29 GLN B N 1
ATOM 1691 C CA . GLN B 1 29 ? -10.484 -1.344 3.48 1 98.56 29 GLN B CA 1
ATOM 1692 C C . GLN B 1 29 ? -9.625 -2.564 3.801 1 98.56 29 GLN B C 1
ATOM 1694 O O . GLN B 1 29 ? -9.82 -3.635 3.221 1 98.56 29 GLN B O 1
ATOM 1699 N N . ILE B 1 30 ? -8.641 -2.365 4.672 1 98.88 30 ILE B N 1
ATOM 1700 C CA . ILE B 1 30 ? -7.719 -3.426 5.066 1 98.88 30 ILE B CA 1
ATOM 1701 C C . ILE B 1 30 ? -8 -3.844 6.508 1 98.88 30 ILE B C 1
ATOM 1703 O O . ILE B 1 30 ? -8.219 -2.994 7.375 1 98.88 30 ILE B O 1
ATOM 1707 N N . ASP B 1 31 ? -8.117 -5.098 6.719 1 98.88 31 ASP B N 1
ATOM 1708 C CA . ASP B 1 31 ? -8.102 -5.684 8.055 1 98.88 31 ASP B CA 1
ATOM 1709 C C . ASP B 1 31 ? -6.676 -6.035 8.484 1 98.88 31 ASP B C 1
ATOM 1711 O O . ASP B 1 31 ? -6.152 -7.09 8.109 1 98.88 31 ASP B O 1
ATOM 1715 N N . PRO B 1 32 ? -6.047 -5.168 9.297 1 98.81 32 PRO B N 1
ATOM 1716 C CA . PRO B 1 32 ? -4.629 -5.359 9.609 1 98.81 32 PRO B CA 1
ATOM 1717 C C . PRO B 1 32 ? -4.359 -6.684 10.328 1 98.81 32 PRO B C 1
ATOM 1719 O O . PRO B 1 32 ? -3.303 -7.289 10.133 1 98.81 32 PRO B O 1
ATOM 1722 N N . LEU B 1 33 ? -5.246 -7.109 11.188 1 98.69 33 LEU B N 1
ATOM 1723 C CA . LEU B 1 33 ? -5.059 -8.391 11.852 1 98.69 33 LEU B CA 1
ATOM 1724 C C . LEU B 1 33 ? -5.043 -9.531 10.844 1 98.69 33 LEU B C 1
ATOM 1726 O O . LEU B 1 33 ? -4.23 -10.453 10.953 1 98.69 33 LEU B O 1
ATOM 1730 N N . LEU B 1 34 ? -5.949 -9.484 9.898 1 98.81 34 LEU B N 1
ATOM 1731 C CA . LEU B 1 34 ? -5.945 -10.484 8.844 1 98.81 34 LEU B CA 1
ATOM 1732 C C . LEU B 1 34 ? -4.641 -10.438 8.047 1 98.81 34 LEU B C 1
ATOM 1734 O O . LEU B 1 34 ? -4.094 -11.477 7.684 1 98.81 34 LEU B O 1
ATOM 1738 N N . MET B 1 35 ? -4.152 -9.242 7.727 1 98.88 35 MET B N 1
ATOM 1739 C CA . MET B 1 35 ? -2.9 -9.094 6.988 1 98.88 35 MET B CA 1
ATOM 1740 C C . MET B 1 35 ? -1.74 -9.711 7.762 1 98.88 35 MET B C 1
ATOM 1742 O O . MET B 1 35 ? -0.849 -10.328 7.172 1 98.88 35 MET B O 1
ATOM 1746 N N . LYS B 1 36 ? -1.737 -9.523 9.086 1 98.81 36 LYS B N 1
ATOM 1747 C CA . LYS B 1 36 ? -0.715 -10.141 9.922 1 98.81 36 LYS B CA 1
ATOM 1748 C C . LYS B 1 36 ? -0.755 -11.664 9.805 1 98.81 36 LYS B C 1
ATOM 1750 O O . LYS B 1 36 ? 0.283 -12.305 9.633 1 98.81 36 LYS B O 1
ATOM 1755 N N . GLU B 1 37 ? -1.956 -12.234 9.898 1 98.88 37 GLU B N 1
ATOM 1756 C CA . GLU B 1 37 ? -2.119 -13.68 9.773 1 98.88 37 GLU B CA 1
ATOM 1757 C C . GLU B 1 37 ? -1.675 -14.164 8.398 1 98.88 37 GLU B C 1
ATOM 1759 O O . GLU B 1 37 ? -1.062 -15.227 8.273 1 98.88 37 GLU B O 1
ATOM 1764 N N . ILE B 1 38 ? -1.965 -13.406 7.391 1 98.88 38 ILE B N 1
ATOM 1765 C CA . ILE B 1 38 ? -1.582 -13.734 6.023 1 98.88 38 ILE B CA 1
ATOM 1766 C C . ILE B 1 38 ? -0.06 -13.727 5.895 1 98.88 38 ILE B C 1
ATOM 1768 O O . ILE B 1 38 ? 0.529 -14.664 5.355 1 98.88 38 ILE B O 1
ATOM 1772 N N . GLY B 1 39 ? 0.612 -12.672 6.383 1 98.81 39 GLY B N 1
ATOM 1773 C CA . GLY B 1 39 ? 2.066 -12.625 6.379 1 98.81 39 GLY B CA 1
ATOM 1774 C C . GLY B 1 39 ? 2.701 -13.812 7.078 1 98.81 39 GLY B C 1
ATOM 1775 O O . GLY B 1 39 ? 3.645 -14.414 6.562 1 98.81 39 GLY B O 1
ATOM 1776 N N . ASP B 1 40 ? 2.145 -14.148 8.242 1 98.81 40 ASP B N 1
ATOM 1777 C CA . ASP B 1 40 ? 2.65 -15.273 9.023 1 98.81 40 ASP B CA 1
ATOM 1778 C C . ASP B 1 40 ? 2.475 -16.594 8.266 1 98.81 40 ASP B C 1
ATOM 1780 O O . ASP B 1 40 ? 3.354 -17.453 8.297 1 98.81 40 ASP B O 1
ATOM 1784 N N . GLU B 1 41 ? 1.354 -16.766 7.629 1 98.88 41 GLU B N 1
ATOM 1785 C CA . GLU B 1 41 ? 1.083 -17.984 6.887 1 98.88 41 GLU B CA 1
ATOM 1786 C C . GLU B 1 41 ? 2.041 -18.141 5.711 1 98.88 41 GLU B C 1
ATOM 1788 O O . GLU B 1 41 ? 2.547 -19.234 5.453 1 98.88 41 GLU B O 1
ATOM 1793 N N . PHE B 1 42 ? 2.271 -17.062 4.961 1 98.88 42 PHE B N 1
ATOM 1794 C CA . PHE B 1 42 ? 3.236 -17.125 3.873 1 98.88 42 PHE B CA 1
ATOM 1795 C C . PHE B 1 42 ? 4.625 -17.484 4.398 1 98.88 42 PHE B C 1
ATOM 1797 O O . PHE B 1 42 ? 5.352 -18.25 3.777 1 98.88 42 PHE B O 1
ATOM 1804 N N . ALA B 1 43 ? 5.035 -16.875 5.516 1 98.88 43 ALA B N 1
ATOM 1805 C CA . ALA B 1 43 ? 6.328 -17.172 6.117 1 98.88 43 ALA B CA 1
ATOM 1806 C C . ALA B 1 43 ? 6.438 -18.656 6.441 1 98.88 43 ALA B C 1
ATOM 1808 O O . ALA B 1 43 ? 7.48 -19.281 6.211 1 98.88 43 ALA B O 1
ATOM 1809 N N . LYS B 1 44 ? 5.383 -19.203 6.957 1 98.81 44 LYS B N 1
ATOM 1810 C CA . LYS B 1 44 ? 5.355 -20.625 7.285 1 98.81 44 LYS B CA 1
ATOM 1811 C C . LYS B 1 44 ? 5.512 -21.469 6.035 1 98.81 44 LYS B C 1
ATOM 1813 O O . LYS B 1 44 ? 6.293 -22.438 6.023 1 98.81 44 LYS B O 1
ATOM 1818 N N . ARG B 1 45 ? 4.801 -21.156 4.969 1 98.69 45 ARG B N 1
ATOM 1819 C CA . ARG B 1 45 ? 4.805 -21.953 3.742 1 98.69 45 ARG B CA 1
ATOM 1820 C C . ARG B 1 45 ? 6.168 -21.891 3.057 1 98.69 45 ARG B C 1
ATOM 1822 O O . ARG B 1 45 ? 6.578 -22.844 2.396 1 98.69 45 ARG B O 1
ATOM 1829 N N . TYR B 1 46 ? 6.84 -20.828 3.166 1 98.62 46 TYR B N 1
ATOM 1830 C CA . TYR B 1 46 ? 8.141 -20.672 2.525 1 98.62 46 TYR B CA 1
ATOM 1831 C C . TYR B 1 46 ? 9.266 -20.828 3.539 1 98.62 46 TYR B C 1
ATOM 1833 O O . TYR B 1 46 ? 10.375 -20.328 3.326 1 98.62 46 TYR B O 1
ATOM 1841 N N . SER B 1 47 ? 8.992 -21.469 4.684 1 98.44 47 SER B N 1
ATOM 1842 C CA . SER B 1 47 ? 9.961 -21.578 5.773 1 98.44 47 SER B CA 1
ATOM 1843 C C . SER B 1 47 ? 11.172 -22.406 5.355 1 98.44 47 SER B C 1
ATOM 1845 O O . SER B 1 47 ? 12.211 -22.375 6.02 1 98.44 47 SER B O 1
ATOM 1847 N N . ASP B 1 48 ? 11.039 -23.094 4.242 1 98.5 48 ASP B N 1
ATOM 1848 C CA . ASP B 1 48 ? 12.117 -23.953 3.738 1 98.5 48 ASP B CA 1
ATOM 1849 C C . ASP B 1 48 ? 13.07 -23.156 2.842 1 98.5 48 ASP B C 1
ATOM 1851 O O . ASP B 1 48 ? 14.031 -23.703 2.311 1 98.5 48 ASP B O 1
ATOM 1855 N N . GLN B 1 49 ? 12.844 -21.906 2.645 1 98.31 49 GLN B N 1
ATOM 1856 C CA . GLN B 1 49 ? 13.633 -21.062 1.755 1 98.31 49 GLN B CA 1
ATOM 1857 C C . GLN B 1 49 ? 14.234 -19.875 2.508 1 98.31 49 GLN B C 1
ATOM 1859 O O . GLN B 1 49 ? 13.688 -19.422 3.516 1 98.31 49 GLN B O 1
ATOM 1864 N N . ILE B 1 50 ? 15.359 -19.453 2.049 1 98.31 50 ILE B N 1
ATOM 1865 C CA . ILE B 1 50 ? 15.922 -18.188 2.496 1 98.31 50 ILE B CA 1
ATOM 1866 C C . ILE B 1 50 ? 15.398 -17.047 1.613 1 98.31 50 ILE B C 1
ATOM 1868 O O . ILE B 1 50 ? 15.609 -17.062 0.397 1 98.31 50 ILE B O 1
ATOM 1872 N N . ILE B 1 51 ? 14.695 -16.172 2.17 1 98.88 51 ILE B N 1
ATOM 1873 C CA . ILE B 1 51 ? 14.117 -15.039 1.45 1 98.88 51 ILE B CA 1
ATOM 1874 C C . ILE B 1 51 ? 14.773 -13.742 1.921 1 98.88 51 ILE B C 1
ATOM 1876 O O . ILE B 1 51 ? 14.758 -13.43 3.113 1 98.88 51 ILE B O 1
ATOM 1880 N N . THR B 1 52 ? 15.336 -12.984 1.025 1 98.88 52 THR B N 1
ATOM 1881 C CA . THR B 1 52 ? 16.031 -11.758 1.397 1 98.88 52 THR B CA 1
ATOM 1882 C C . THR B 1 52 ? 15.25 -10.531 0.951 1 98.88 52 THR B C 1
ATOM 1884 O O . THR B 1 52 ? 15.539 -9.414 1.378 1 98.88 52 THR B O 1
ATOM 1887 N N . LYS B 1 53 ? 14.188 -10.742 0.053 1 98.94 53 LYS B N 1
ATOM 1888 C CA . LYS B 1 53 ? 13.414 -9.641 -0.514 1 98.94 53 LYS B CA 1
ATOM 1889 C C . LYS B 1 53 ? 11.992 -10.078 -0.847 1 98.94 53 LYS B C 1
ATOM 1891 O O . LYS B 1 53 ? 11.781 -11.172 -1.363 1 98.94 53 LYS B O 1
ATOM 1896 N N . VAL B 1 54 ? 11.078 -9.25 -0.496 1 99 54 VAL B N 1
ATOM 1897 C CA . VAL B 1 54 ? 9.703 -9.438 -0.94 1 99 54 VAL B CA 1
ATOM 1898 C C . VAL B 1 54 ? 9.375 -8.43 -2.041 1 99 54 VAL B C 1
ATOM 1900 O O . VAL B 1 54 ? 9.633 -7.234 -1.897 1 99 54 VAL B O 1
ATOM 1903 N N . LEU B 1 55 ? 8.898 -8.914 -3.135 1 98.94 55 LEU B N 1
ATOM 1904 C CA . LEU B 1 55 ? 8.516 -8.07 -4.262 1 98.94 55 LEU B CA 1
ATOM 1905 C C . LEU B 1 55 ? 7.004 -8.102 -4.469 1 98.94 55 LEU B C 1
ATOM 1907 O O . LEU B 1 55 ? 6.383 -9.164 -4.402 1 98.94 55 LEU B O 1
ATOM 1911 N N . THR B 1 56 ? 6.379 -6.969 -4.641 1 98.88 56 THR B N 1
ATOM 1912 C CA . THR B 1 56 ? 4.949 -6.867 -4.898 1 98.88 56 THR B CA 1
ATOM 1913 C C . THR B 1 56 ? 4.656 -5.723 -5.863 1 98.88 56 THR B C 1
ATOM 1915 O O . THR B 1 56 ? 5.578 -5.098 -6.391 1 98.88 56 THR B O 1
ATOM 1918 N N . ILE B 1 57 ? 3.434 -5.508 -6.172 1 97.56 57 ILE B N 1
ATOM 1919 C CA . ILE B 1 57 ? 3.016 -4.414 -7.039 1 97.56 57 ILE B CA 1
ATOM 1920 C C . ILE B 1 57 ? 1.992 -3.541 -6.316 1 97.56 57 ILE B C 1
ATOM 1922 O O . ILE B 1 57 ? 1.188 -4.043 -5.527 1 97.56 57 ILE B O 1
ATOM 1926 N N . GLU B 1 58 ? 1.998 -2.242 -6.406 1 95.94 58 GLU B N 1
ATOM 1927 C CA . GLU B 1 58 ? 1.018 -1.357 -5.781 1 95.94 58 GLU B CA 1
ATOM 1928 C C . GLU B 1 58 ? -0.375 -1.58 -6.363 1 95.94 58 GLU B C 1
ATOM 1930 O O . GLU B 1 58 ? -0.516 -1.932 -7.535 1 95.94 58 GLU B O 1
ATOM 1935 N N . SER B 1 59 ? -1.371 -1.455 -5.602 1 95.75 59 SER B N 1
ATOM 1936 C CA . SER B 1 59 ? -1.386 -0.975 -4.223 1 95.75 59 SER B CA 1
ATOM 1937 C C . SER B 1 59 ? -1.754 -2.092 -3.25 1 95.75 59 SER B C 1
ATOM 1939 O O . SER B 1 59 ? -1.148 -2.219 -2.184 1 95.75 59 SER B O 1
ATOM 1941 N N . SER B 1 60 ? -2.582 -3.078 -3.697 1 97.06 60 SER B N 1
ATOM 1942 C CA . SER B 1 60 ? -3.244 -4.016 -2.795 1 97.06 60 SER B CA 1
ATOM 1943 C C . SER B 1 60 ? -2.273 -5.078 -2.293 1 97.06 60 SER B C 1
ATOM 1945 O O . SER B 1 60 ? -2.523 -5.719 -1.27 1 97.06 60 SER B O 1
ATOM 1947 N N . GLY B 1 61 ? -1.184 -5.223 -2.949 1 98.38 61 GLY B N 1
ATOM 1948 C CA . GLY B 1 61 ? -0.19 -6.195 -2.523 1 98.38 61 GLY B CA 1
ATOM 1949 C C . GLY B 1 61 ? 0.695 -5.691 -1.398 1 98.38 61 GLY B C 1
ATOM 1950 O O . GLY B 1 61 ? 1.393 -6.477 -0.752 1 98.38 61 GLY B O 1
ATOM 1951 N N . ILE B 1 62 ? 0.646 -4.414 -1.069 1 98.88 62 ILE B N 1
ATOM 1952 C CA . ILE B 1 62 ? 1.593 -3.783 -0.156 1 98.88 62 ILE B CA 1
ATOM 1953 C C . ILE B 1 62 ? 1.344 -4.277 1.268 1 98.88 62 ILE B C 1
ATOM 1955 O O . ILE B 1 62 ? 2.277 -4.688 1.961 1 98.88 62 ILE B O 1
ATOM 1959 N N . ALA B 1 63 ? 0.093 -4.336 1.681 1 98.81 63 ALA B N 1
ATOM 1960 C CA . ALA B 1 63 ? -0.216 -4.672 3.066 1 98.81 63 ALA B CA 1
ATOM 1961 C C . ALA B 1 63 ? 0.196 -6.105 3.387 1 98.81 63 ALA B C 1
ATOM 1963 O O . ALA B 1 63 ? 0.981 -6.344 4.309 1 98.81 63 ALA B O 1
ATOM 1964 N N . PRO B 1 64 ? -0.256 -7.125 2.561 1 98.88 64 PRO 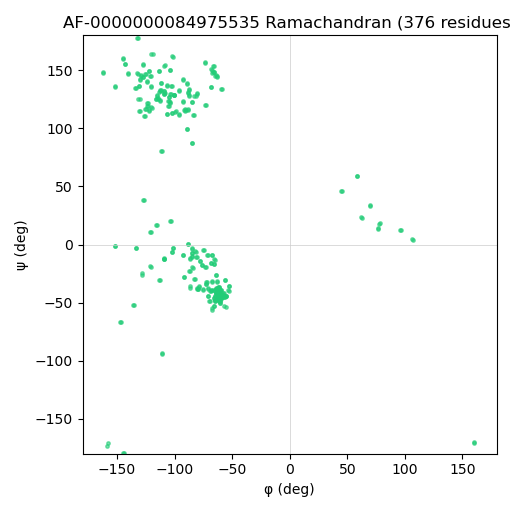B N 1
ATOM 1965 C CA . PRO B 1 64 ? 0.189 -8.477 2.896 1 98.88 64 PRO B CA 1
ATOM 1966 C C . PRO B 1 64 ? 1.702 -8.648 2.783 1 98.88 64 PRO B C 1
ATOM 1968 O O . PRO B 1 64 ? 2.309 -9.375 3.578 1 98.88 64 PRO B O 1
ATOM 1971 N N . SER B 1 65 ? 2.34 -7.938 1.863 1 98.94 65 SER B N 1
ATOM 1972 C CA . SER B 1 65 ? 3.779 -8.047 1.653 1 98.94 65 SER B CA 1
ATOM 1973 C C . SER B 1 65 ? 4.555 -7.48 2.838 1 98.94 65 SER B C 1
ATOM 1975 O O . SER B 1 65 ? 5.574 -8.047 3.246 1 98.94 65 SER B O 1
ATOM 1977 N N . THR B 1 66 ? 4.094 -6.355 3.395 1 98.88 66 THR B N 1
ATOM 1978 C CA . THR B 1 66 ? 4.848 -5.723 4.469 1 98.88 66 THR B CA 1
ATOM 1979 C C . THR B 1 66 ? 4.746 -6.539 5.754 1 98.88 66 THR B C 1
ATOM 1981 O O . THR B 1 66 ? 5.695 -6.594 6.539 1 98.88 66 THR B O 1
ATOM 1984 N N . PHE B 1 67 ? 3.609 -7.203 5.965 1 98.94 67 PHE B N 1
ATOM 1985 C CA . PHE B 1 67 ? 3.496 -8.055 7.141 1 98.94 67 PHE B CA 1
ATOM 1986 C C . PHE B 1 67 ? 4.359 -9.305 6.988 1 98.94 67 PHE B C 1
ATOM 1988 O O . PHE B 1 67 ? 4.957 -9.773 7.961 1 98.94 67 PHE B O 1
ATOM 1995 N N . LEU B 1 68 ? 4.41 -9.844 5.738 1 98.94 68 LEU B N 1
ATOM 1996 C CA . LEU B 1 68 ? 5.367 -10.914 5.504 1 98.94 68 LEU B CA 1
ATOM 1997 C C . LEU B 1 68 ? 6.793 -10.438 5.754 1 98.94 68 LEU B C 1
ATOM 1999 O O . LEU B 1 68 ? 7.57 -11.117 6.434 1 98.94 68 LEU B O 1
ATOM 2003 N N . GLY B 1 69 ? 7.117 -9.289 5.168 1 98.88 69 GLY B N 1
ATOM 2004 C CA . GLY B 1 69 ? 8.438 -8.719 5.375 1 98.88 69 GLY B CA 1
ATOM 2005 C C . GLY B 1 69 ? 8.805 -8.57 6.84 1 98.88 69 GLY B C 1
ATOM 2006 O O . GLY B 1 69 ? 9.945 -8.812 7.227 1 98.88 69 GLY B O 1
ATOM 2007 N N . LEU B 1 70 ? 7.809 -8.164 7.629 1 98.88 70 LEU B N 1
ATOM 2008 C CA . LEU B 1 70 ? 8.039 -8.031 9.062 1 98.88 70 LEU B CA 1
ATOM 2009 C C . LEU B 1 70 ? 8.422 -9.375 9.672 1 98.88 70 LEU B C 1
ATOM 2011 O O . LEU B 1 70 ? 9.391 -9.469 10.43 1 98.88 70 LEU B O 1
ATOM 2015 N N . THR B 1 71 ? 7.652 -10.445 9.375 1 98.75 71 THR B N 1
ATOM 2016 C CA . THR B 1 71 ? 7.871 -11.781 9.922 1 98.75 71 THR B CA 1
ATOM 2017 C C . THR B 1 71 ? 9.234 -12.32 9.508 1 98.75 71 THR B C 1
ATOM 2019 O O . THR B 1 71 ? 9.938 -12.938 10.312 1 98.75 71 THR B O 1
ATOM 2022 N N . LEU B 1 72 ? 9.656 -12.023 8.258 1 98.69 72 LEU B N 1
ATOM 2023 C CA . LEU B 1 72 ? 10.898 -12.555 7.695 1 98.69 72 LEU B CA 1
ATOM 2024 C C . LEU B 1 72 ? 12.094 -11.703 8.117 1 98.69 72 LEU B C 1
ATOM 2026 O O . LEU B 1 72 ? 13.234 -12.148 8.039 1 98.69 72 LEU B O 1
ATOM 2030 N N . GLY B 1 73 ? 11.797 -10.477 8.516 1 98.38 73 GLY B N 1
ATOM 2031 C CA . GLY B 1 73 ? 12.883 -9.523 8.68 1 98.38 73 GLY B CA 1
ATOM 2032 C C . GLY B 1 73 ? 13.516 -9.102 7.363 1 98.38 73 GLY B C 1
ATOM 2033 O O . GLY B 1 73 ? 14.727 -8.914 7.281 1 98.38 73 GLY B O 1
ATOM 2034 N N . ALA B 1 74 ? 12.719 -9.016 6.289 1 98.81 74 ALA B N 1
ATOM 2035 C CA . ALA B 1 74 ? 13.203 -8.703 4.945 1 98.81 74 ALA B CA 1
ATOM 2036 C C . ALA B 1 74 ? 12.531 -7.445 4.402 1 98.81 74 ALA B C 1
ATOM 2038 O O . ALA B 1 74 ? 11.344 -7.215 4.633 1 98.81 74 ALA B O 1
ATOM 2039 N N . PRO B 1 75 ? 13.227 -6.629 3.623 1 98.94 75 PRO B N 1
ATOM 2040 C CA . PRO B 1 75 ? 12.609 -5.473 2.973 1 98.94 75 PRO B CA 1
ATOM 2041 C C . PRO B 1 75 ? 11.57 -5.867 1.925 1 98.94 75 PRO B C 1
ATOM 2043 O O . PRO B 1 75 ? 11.617 -6.98 1.396 1 98.94 75 PRO B O 1
ATOM 2046 N N . VAL B 1 76 ? 10.656 -4.977 1.715 1 98.94 76 VAL B N 1
ATOM 2047 C CA . VAL B 1 76 ? 9.609 -5.148 0.713 1 98.94 76 VAL B CA 1
ATOM 2048 C C . VAL B 1 76 ? 9.758 -4.09 -0.375 1 98.94 76 VAL B C 1
ATOM 2050 O O . VAL B 1 76 ? 9.875 -2.898 -0.078 1 98.94 76 VAL B O 1
ATOM 2053 N N . VAL B 1 77 ? 9.781 -4.508 -1.628 1 98.94 77 VAL B N 1
ATOM 2054 C CA . VAL B 1 77 ? 9.844 -3.586 -2.758 1 98.94 77 VAL B CA 1
ATOM 2055 C C . VAL B 1 77 ? 8.555 -3.688 -3.574 1 98.94 77 VAL B C 1
ATOM 2057 O O . VAL B 1 77 ? 8.125 -4.785 -3.934 1 98.94 77 VAL B O 1
ATOM 2060 N N . PHE B 1 78 ? 7.902 -2.564 -3.783 1 98.75 78 PHE B N 1
ATOM 2061 C CA . PHE B 1 78 ? 6.734 -2.645 -4.648 1 98.75 78 PHE B CA 1
ATOM 2062 C C . PHE B 1 78 ? 7 -1.966 -5.984 1 98.75 78 PHE B C 1
ATOM 2064 O O . PHE B 1 78 ? 7.598 -0.889 -6.031 1 98.75 78 PHE B O 1
ATOM 2071 N N . ALA B 1 79 ? 6.641 -2.68 -7.035 1 98.31 79 ALA B N 1
ATOM 2072 C CA . ALA B 1 79 ? 6.707 -2.119 -8.383 1 98.31 79 ALA B CA 1
ATOM 2073 C C . ALA B 1 79 ? 5.676 -1.011 -8.57 1 98.31 79 ALA B C 1
ATOM 2075 O O . ALA B 1 79 ? 4.512 -1.172 -8.195 1 98.31 79 ALA B O 1
ATOM 2076 N N . ARG B 1 80 ? 6.125 0.051 -9.164 1 96.44 80 ARG B N 1
ATOM 2077 C CA . ARG B 1 80 ? 5.23 1.174 -9.43 1 96.44 80 ARG B CA 1
ATOM 2078 C C . ARG B 1 80 ? 4.609 1.068 -10.812 1 96.44 80 ARG B C 1
ATOM 2080 O O . ARG B 1 80 ? 5.277 0.675 -11.773 1 96.44 80 ARG B O 1
ATOM 2087 N N . LYS B 1 81 ? 3.363 1.461 -10.844 1 91.5 81 LYS B N 1
ATOM 2088 C CA . LYS B 1 81 ? 2.664 1.464 -12.125 1 91.5 81 LYS B CA 1
ATOM 2089 C C . LYS B 1 81 ? 2.875 2.783 -12.867 1 91.5 81 LYS B C 1
ATOM 2091 O O . LYS B 1 81 ? 2.713 2.85 -14.086 1 91.5 81 LYS B O 1
ATOM 2096 N N . ARG B 1 82 ? 3.203 3.832 -12.086 1 81.88 82 ARG B N 1
ATOM 2097 C CA . ARG B 1 82 ? 3.439 5.152 -12.664 1 81.88 82 ARG B CA 1
ATOM 2098 C C . ARG B 1 82 ? 4.781 5.715 -12.211 1 81.88 82 ARG B C 1
ATOM 2100 O O . ARG B 1 82 ? 5.25 5.414 -11.109 1 81.88 82 ARG B O 1
ATOM 2107 N N . LYS B 1 83 ? 5.359 6.395 -13.117 1 75.75 83 LYS B N 1
ATOM 2108 C CA . LYS B 1 83 ? 6.625 7.047 -12.789 1 75.75 83 LYS B CA 1
ATOM 2109 C C . LYS B 1 83 ? 6.441 8.086 -11.688 1 75.75 83 LYS B C 1
ATOM 2111 O O . LYS B 1 83 ? 5.391 8.719 -11.594 1 75.75 83 LYS B O 1
ATOM 2116 N N . SER B 1 84 ? 7.473 8.117 -10.906 1 82.5 84 SER B N 1
ATOM 2117 C CA . SER B 1 84 ? 7.512 9.141 -9.859 1 82.5 84 SER B CA 1
ATOM 2118 C C . SER B 1 84 ? 8.727 10.047 -10.031 1 82.5 84 SER B C 1
ATOM 2120 O O . SER B 1 84 ? 9.609 9.773 -10.844 1 82.5 84 SER B O 1
ATOM 2122 N N . LEU B 1 85 ? 8.656 11.164 -9.352 1 81.62 85 LEU B N 1
ATOM 2123 C CA . LEU B 1 85 ? 9.727 12.148 -9.406 1 81.62 85 LEU B CA 1
ATOM 2124 C C . LEU B 1 85 ? 11.055 11.531 -9 1 81.62 85 LEU B C 1
ATOM 2126 O O . LEU B 1 85 ? 12.109 11.938 -9.5 1 81.62 85 LEU B O 1
ATOM 2130 N N . THR B 1 86 ? 10.992 10.547 -8.125 1 86.06 86 THR B N 1
ATOM 2131 C CA . THR B 1 86 ? 12.219 10.031 -7.531 1 86.06 86 THR B CA 1
ATOM 2132 C C . THR B 1 86 ? 12.625 8.719 -8.188 1 86.06 86 THR B C 1
ATOM 2134 O O . THR B 1 86 ? 13.688 8.172 -7.879 1 86.06 86 THR B O 1
ATOM 2137 N N . LEU B 1 87 ? 11.781 8.195 -9.047 1 87.31 87 LEU B N 1
ATOM 2138 C CA . LEU B 1 87 ? 12.055 6.934 -9.727 1 87.31 87 LEU B CA 1
ATOM 2139 C C . LEU B 1 87 ? 12.289 7.16 -11.219 1 87.31 87 LEU B C 1
ATOM 2141 O O . LEU B 1 87 ? 11.359 7.035 -12.023 1 87.31 87 LEU B O 1
ATOM 2145 N N . THR B 1 88 ? 13.469 7.578 -11.656 1 82.94 88 THR B N 1
ATOM 2146 C CA . THR B 1 88 ? 13.633 8.031 -13.031 1 82.94 88 THR B CA 1
ATOM 2147 C C . THR B 1 88 ? 14.805 7.316 -13.695 1 82.94 88 THR B C 1
ATOM 2149 O O . THR B 1 88 ? 14.82 7.137 -14.914 1 82.94 88 THR B O 1
ATOM 2152 N N . ASP B 1 89 ? 15.742 6.852 -12.898 1 86.12 89 ASP B N 1
ATOM 2153 C CA . ASP B 1 89 ? 16.906 6.258 -13.539 1 86.12 89 ASP B CA 1
ATOM 2154 C C . ASP B 1 89 ? 17.188 4.859 -12.984 1 86.12 89 ASP B C 1
ATOM 2156 O O . ASP B 1 89 ? 16.688 4.5 -11.914 1 86.12 89 ASP B O 1
ATOM 2160 N N . ASN B 1 90 ? 17.828 4.059 -13.797 1 94.06 90 ASN B N 1
ATOM 2161 C CA . ASN B 1 90 ? 18.281 2.734 -13.391 1 94.06 90 ASN B CA 1
ATOM 2162 C C . ASN B 1 90 ? 17.125 1.864 -12.914 1 94.06 90 ASN B C 1
ATOM 2164 O O . ASN B 1 90 ? 17.156 1.343 -11.797 1 94.06 90 ASN B O 1
ATOM 2168 N N . LEU B 1 91 ? 16.219 1.733 -13.898 1 96.81 91 LEU B N 1
ATOM 2169 C CA . LEU B 1 91 ? 14.984 1.023 -13.57 1 96.81 91 LEU B CA 1
ATOM 2170 C C . LEU B 1 91 ? 14.914 -0.311 -14.305 1 96.81 91 LEU B C 1
ATOM 2172 O O . LEU B 1 91 ? 15.367 -0.42 -15.445 1 96.81 91 LEU B O 1
ATOM 2176 N N . TYR B 1 92 ? 14.453 -1.37 -13.633 1 98.12 92 TYR B N 1
ATOM 2177 C CA . TYR B 1 92 ? 13.836 -2.502 -14.312 1 98.12 92 TYR B CA 1
ATOM 2178 C C . TYR B 1 92 ? 12.383 -2.203 -14.664 1 98.12 92 TYR B C 1
ATOM 2180 O O . TYR B 1 92 ? 11.617 -1.731 -13.82 1 98.12 92 TYR B O 1
ATOM 2188 N N . THR B 1 93 ? 12.055 -2.459 -15.93 1 97.31 93 THR B N 1
ATOM 2189 C CA . THR B 1 93 ? 10.688 -2.191 -16.359 1 97.31 93 THR B CA 1
ATOM 2190 C C . THR B 1 93 ? 10.094 -3.408 -17.062 1 97.31 93 THR B C 1
ATOM 2192 O O . THR B 1 93 ? 10.82 -4.176 -17.703 1 97.31 93 THR B O 1
ATOM 2195 N N . SER B 1 94 ? 8.828 -3.588 -16.875 1 97.31 94 SER B N 1
ATOM 2196 C CA . SER B 1 94 ? 8.094 -4.66 -17.531 1 97.31 94 SER B CA 1
ATOM 2197 C C . SER B 1 94 ? 6.688 -4.207 -17.922 1 97.31 94 SER B C 1
ATOM 2199 O O . SER B 1 94 ? 6.125 -3.303 -17.297 1 97.31 94 SER B O 1
ATOM 2201 N N . LYS B 1 95 ? 6.164 -4.867 -18.922 1 95.25 95 LYS B N 1
ATOM 2202 C CA . LYS B 1 95 ? 4.812 -4.562 -19.391 1 95.25 95 LYS B CA 1
ATOM 2203 C C . LYS B 1 95 ? 3.791 -5.512 -18.766 1 95.25 95 LYS B C 1
ATOM 2205 O O . LYS B 1 95 ? 4.039 -6.715 -18.656 1 95.25 95 LYS B O 1
ATOM 2210 N N . VAL B 1 96 ? 2.73 -4.934 -18.266 1 92.69 96 VAL B N 1
ATOM 2211 C CA . VAL B 1 96 ? 1.617 -5.703 -17.719 1 92.69 96 VAL B CA 1
ATOM 2212 C C . VAL B 1 96 ? 0.339 -5.383 -18.5 1 92.69 96 VAL B C 1
ATOM 2214 O O . VAL B 1 96 ? -0.127 -4.242 -18.484 1 92.69 96 VAL B O 1
ATOM 2217 N N . HIS B 1 97 ? -0.191 -6.375 -19.125 1 88.31 97 HIS B N 1
ATOM 2218 C CA . HIS B 1 97 ? -1.386 -6.188 -19.938 1 88.31 97 HIS B CA 1
ATOM 2219 C C . HIS B 1 97 ? -2.652 -6.363 -19.109 1 88.31 97 HIS B C 1
ATOM 2221 O O . HIS B 1 97 ? -2.74 -7.277 -18.281 1 88.31 97 HIS B O 1
ATOM 2227 N N . SER B 1 98 ? -3.553 -5.383 -19.266 1 82.25 98 SER B N 1
ATOM 2228 C CA . SER B 1 98 ? -4.887 -5.48 -18.688 1 82.25 98 SER B CA 1
ATOM 2229 C C . SER B 1 98 ? -5.914 -5.914 -19.719 1 82.25 98 SER B C 1
ATOM 2231 O O . SER B 1 98 ? -6.23 -5.152 -20.641 1 82.25 98 SER B O 1
ATOM 2233 N N . PHE B 1 99 ? -6.449 -7.07 -19.516 1 74.69 99 PHE B N 1
ATOM 2234 C CA . PHE B 1 99 ? -7.43 -7.59 -20.453 1 74.69 99 PHE B CA 1
ATOM 2235 C C . PHE B 1 99 ? -8.773 -6.887 -20.281 1 74.69 99 PHE B C 1
ATOM 2237 O O . PHE B 1 99 ? -9.469 -6.625 -21.266 1 74.69 99 PHE B O 1
ATOM 2244 N N . THR B 1 100 ? -9.18 -6.586 -19.031 1 69 100 THR B N 1
ATOM 2245 C CA . THR B 1 100 ? -10.445 -5.922 -18.75 1 69 100 THR B CA 1
ATOM 2246 C C . THR B 1 100 ? -10.477 -4.527 -19.359 1 69 100 THR B C 1
ATOM 2248 O O . THR B 1 100 ? -11.508 -4.094 -19.875 1 69 100 THR B O 1
ATOM 2251 N N . LYS B 1 101 ? -9.25 -3.867 -19.297 1 75 101 LYS B N 1
ATOM 2252 C CA . LYS B 1 101 ? -9.195 -2.496 -19.797 1 75 101 LYS B CA 1
ATOM 2253 C C . LYS B 1 101 ? -8.57 -2.445 -21.188 1 75 101 LYS B C 1
ATOM 2255 O O . LYS B 1 101 ? -8.586 -1.4 -21.844 1 75 101 LYS B O 1
ATOM 2260 N N . ASN B 1 102 ? -8.164 -3.584 -21.625 1 81.81 102 ASN B N 1
ATOM 2261 C CA . ASN B 1 102 ? -7.402 -3.699 -22.875 1 81.81 102 ASN B CA 1
ATOM 2262 C C . ASN B 1 102 ? -6.309 -2.641 -22.969 1 81.81 102 ASN B C 1
ATOM 2264 O O . ASN B 1 102 ? -6.227 -1.905 -23.953 1 81.81 102 ASN B O 1
ATOM 2268 N N . GLU B 1 103 ? -5.566 -2.422 -21.969 1 86.19 103 GLU B N 1
ATOM 2269 C CA . GLU B 1 103 ? -4.461 -1.478 -21.859 1 86.19 103 GLU B CA 1
ATOM 2270 C C . GLU B 1 103 ? -3.209 -2.16 -21.297 1 86.19 103 GLU B C 1
ATOM 2272 O O . GLU B 1 103 ? -3.305 -3.164 -20.594 1 86.19 103 GLU B O 1
ATOM 2277 N N . THR B 1 104 ? -2.076 -1.723 -21.859 1 89.69 104 THR B N 1
ATOM 2278 C CA . THR B 1 104 ? -0.797 -2.189 -21.344 1 89.69 104 THR B CA 1
ATOM 2279 C C . THR B 1 104 ? -0.125 -1.104 -20.5 1 89.69 104 THR B C 1
ATOM 2281 O O . THR B 1 104 ? -0.002 0.04 -20.953 1 89.69 104 THR B O 1
ATOM 2284 N N . ASN B 1 105 ? 0.107 -1.506 -19.297 1 90.56 105 ASN B N 1
ATOM 2285 C CA . ASN B 1 105 ? 0.823 -0.599 -18.406 1 90.56 105 ASN B CA 1
ATOM 2286 C C . ASN B 1 105 ? 2.244 -1.085 -18.141 1 90.56 105 ASN B C 1
ATOM 2288 O O . ASN B 1 105 ? 2.551 -2.262 -18.328 1 90.56 105 ASN B O 1
ATOM 2292 N N . GLU B 1 106 ? 3.033 -0.131 -17.828 1 94.25 106 GLU B N 1
ATOM 2293 C CA . GLU B 1 106 ? 4.395 -0.47 -17.438 1 94.25 106 GLU B CA 1
ATOM 2294 C C . GLU B 1 106 ? 4.566 -0.383 -15.914 1 94.25 106 GLU B C 1
ATOM 2296 O O . GLU B 1 106 ? 4.066 0.548 -15.281 1 94.25 106 GLU B O 1
ATOM 2301 N N . ILE B 1 107 ? 5.223 -1.36 -15.406 1 96.94 107 ILE B N 1
ATOM 2302 C CA . ILE B 1 107 ? 5.602 -1.306 -14 1 96.94 107 ILE B CA 1
ATOM 2303 C C . ILE B 1 107 ? 7.117 -1.2 -13.875 1 96.94 107 ILE B C 1
ATOM 2305 O O . ILE B 1 107 ? 7.855 -1.684 -14.742 1 96.94 107 ILE B O 1
ATOM 2309 N N . SER B 1 108 ? 7.602 -0.555 -12.836 1 97.69 108 SER B N 1
ATOM 2310 C CA . SER B 1 108 ? 9.031 -0.301 -12.711 1 97.69 108 SER B CA 1
ATOM 2311 C C . SER B 1 108 ? 9.508 -0.475 -11.273 1 97.69 108 SER B C 1
ATOM 2313 O O . SER B 1 108 ? 8.758 -0.207 -10.328 1 97.69 108 SER B O 1
ATOM 2315 N N . VAL B 1 109 ? 10.742 -0.937 -11.148 1 98.19 109 VAL B N 1
ATOM 2316 C CA . VAL B 1 109 ? 11.461 -1.036 -9.883 1 98.19 109 VAL B CA 1
ATOM 2317 C C . VAL B 1 109 ? 12.875 -0.486 -10.047 1 98.19 109 VAL B C 1
ATOM 2319 O O . VAL B 1 109 ? 13.531 -0.727 -11.062 1 98.19 109 VAL B O 1
ATOM 2322 N N . SER B 1 110 ? 13.32 0.328 -9.086 1 97.62 110 SER B N 1
ATOM 2323 C CA . SER B 1 110 ? 14.711 0.767 -9.109 1 97.62 110 SER B CA 1
ATOM 2324 C C . SER B 1 110 ? 15.664 -0.421 -9.047 1 97.62 110 SER B C 1
ATOM 2326 O O . SER B 1 110 ? 15.5 -1.311 -8.211 1 97.62 110 SER B O 1
ATOM 2328 N N . ASN B 1 111 ? 16.672 -0.462 -9.867 1 97.69 111 ASN B N 1
ATOM 2329 C CA . ASN B 1 111 ? 17.609 -1.579 -9.922 1 97.69 111 ASN B CA 1
ATOM 2330 C C . ASN B 1 111 ? 18.453 -1.677 -8.648 1 97.69 111 ASN B C 1
ATOM 2332 O O . ASN B 1 111 ? 19.094 -2.695 -8.398 1 97.69 111 ASN B O 1
ATOM 2336 N N . LYS B 1 112 ? 18.328 -0.626 -7.781 1 96.81 112 LYS B N 1
ATOM 2337 C CA . LYS B 1 112 ? 19.062 -0.59 -6.516 1 96.81 112 LYS B CA 1
ATOM 2338 C C . LYS B 1 112 ? 18.469 -1.578 -5.516 1 96.81 112 LYS B C 1
ATOM 2340 O O . LYS B 1 112 ? 19.156 -2.006 -4.582 1 96.81 112 LYS B O 1
ATOM 2345 N N . PHE B 1 113 ? 17.25 -1.954 -5.777 1 98.25 113 PHE B N 1
ATOM 2346 C CA . PHE B 1 113 ? 16.562 -2.586 -4.656 1 98.25 113 PHE B CA 1
ATOM 2347 C C . PHE B 1 113 ? 16.391 -4.078 -4.902 1 98.25 113 PHE B C 1
ATOM 2349 O O . PHE B 1 113 ? 16 -4.82 -4 1 98.25 113 PHE B O 1
ATOM 2356 N N . ILE B 1 114 ? 16.609 -4.543 -6.086 1 98.69 114 ILE B N 1
ATOM 2357 C CA . ILE B 1 114 ? 16.656 -5.969 -6.391 1 98.69 114 ILE B CA 1
ATOM 2358 C C . ILE B 1 114 ? 17.906 -6.297 -7.191 1 98.69 114 ILE B C 1
ATOM 2360 O O . ILE B 1 114 ? 18.172 -5.68 -8.227 1 98.69 114 ILE B O 1
ATOM 2364 N N . THR B 1 115 ? 18.656 -7.234 -6.691 1 98.56 115 THR B N 1
ATOM 2365 C CA . THR B 1 115 ? 19.938 -7.586 -7.312 1 98.56 115 THR B CA 1
ATOM 2366 C C . THR B 1 115 ? 20.062 -9.102 -7.461 1 98.56 115 THR B C 1
ATOM 2368 O O . THR B 1 115 ? 19.188 -9.852 -7.02 1 98.56 115 THR B O 1
ATOM 2371 N N . ALA B 1 116 ? 21.141 -9.516 -8.047 1 98.69 116 ALA B N 1
ATOM 2372 C CA . ALA B 1 116 ? 21.391 -10.93 -8.281 1 98.69 116 ALA B CA 1
ATOM 2373 C C . ALA B 1 116 ? 21.625 -11.68 -6.977 1 98.69 116 ALA B C 1
ATOM 2375 O O . ALA B 1 116 ? 21.562 -12.906 -6.93 1 98.69 116 ALA B O 1
ATOM 2376 N N . ASP B 1 117 ? 21.906 -10.984 -5.863 1 98.62 117 ASP B N 1
ATOM 2377 C CA . ASP B 1 117 ? 22.172 -11.602 -4.57 1 98.62 117 ASP B CA 1
ATOM 2378 C C . ASP B 1 117 ? 20.859 -11.898 -3.826 1 98.62 117 ASP B C 1
ATOM 2380 O O . ASP B 1 117 ? 20.875 -12.578 -2.797 1 98.62 117 ASP B O 1
ATOM 2384 N N . ASP B 1 118 ? 19.781 -11.445 -4.363 1 98.88 118 ASP B N 1
ATOM 2385 C CA . ASP B 1 118 ? 18.516 -11.531 -3.637 1 98.88 118 ASP B CA 1
ATOM 2386 C C . ASP B 1 118 ? 17.812 -12.852 -3.928 1 98.88 118 ASP B C 1
ATOM 2388 O O . ASP B 1 118 ? 17.812 -13.336 -5.062 1 98.88 118 ASP B O 1
ATOM 2392 N N . ASN B 1 119 ? 17.266 -13.43 -2.934 1 98.94 119 ASN B N 1
ATOM 2393 C CA . ASN B 1 119 ? 16.219 -14.43 -3.002 1 98.94 119 ASN B CA 1
ATOM 2394 C C . ASN B 1 119 ? 14.836 -13.797 -2.809 1 98.94 119 ASN B C 1
ATOM 2396 O O . ASN B 1 119 ? 14.469 -13.43 -1.69 1 98.94 119 ASN B O 1
ATOM 2400 N N . VAL B 1 120 ? 14.078 -13.828 -3.916 1 98.94 120 VAL B N 1
ATOM 2401 C CA . VAL B 1 120 ? 12.875 -12.992 -3.969 1 98.94 120 VAL B CA 1
ATOM 2402 C C . VAL B 1 120 ? 11.633 -13.875 -3.902 1 98.94 120 VAL B C 1
ATOM 2404 O O . VAL B 1 120 ? 11.531 -14.875 -4.613 1 98.94 120 VAL B O 1
ATOM 2407 N N . VAL B 1 121 ? 10.742 -13.547 -3.033 1 99 121 VAL B N 1
ATOM 2408 C CA . VAL B 1 121 ? 9.375 -14.062 -3.125 1 99 121 VAL B CA 1
ATOM 2409 C C . VAL B 1 121 ? 8.438 -12.953 -3.596 1 99 121 VAL B C 1
ATOM 2411 O O . VAL B 1 121 ? 8.562 -11.805 -3.172 1 99 121 VAL B O 1
ATOM 2414 N N . ILE B 1 122 ? 7.539 -13.242 -4.496 1 98.94 122 ILE B N 1
ATOM 2415 C CA . ILE B 1 122 ? 6.586 -12.281 -5.043 1 98.94 122 ILE B CA 1
ATOM 2416 C C . ILE B 1 122 ? 5.227 -12.469 -4.371 1 98.94 122 ILE B C 1
ATOM 2418 O O . ILE B 1 122 ? 4.711 -13.586 -4.305 1 98.94 122 ILE B O 1
ATOM 2422 N N . ILE B 1 123 ? 4.656 -11.367 -3.855 1 98.94 123 ILE B N 1
ATOM 2423 C CA . ILE B 1 123 ? 3.371 -11.438 -3.166 1 98.94 123 ILE B CA 1
ATOM 2424 C C . ILE B 1 123 ? 2.357 -10.539 -3.873 1 98.94 123 ILE B C 1
ATOM 2426 O O . ILE B 1 123 ? 2.674 -9.414 -4.246 1 98.94 123 ILE B O 1
ATOM 2430 N N . ASP B 1 124 ? 1.181 -10.969 -4.086 1 98.56 124 ASP B N 1
ATOM 2431 C CA . ASP B 1 124 ? 0.098 -10.164 -4.648 1 98.56 124 ASP B CA 1
ATOM 2432 C C . ASP B 1 124 ? -1.246 -10.547 -4.031 1 98.56 124 ASP B C 1
ATOM 2434 O O . ASP B 1 124 ? -1.38 -11.625 -3.441 1 98.56 124 ASP B O 1
ATOM 2438 N N . ASP B 1 125 ? -2.189 -9.703 -4.117 1 98.5 125 ASP B N 1
ATOM 2439 C CA . ASP B 1 125 ? -3.482 -9.961 -3.494 1 98.5 125 ASP B CA 1
ATOM 2440 C C . ASP B 1 125 ? -4.316 -10.914 -4.34 1 98.5 125 ASP B C 1
ATOM 2442 O O . ASP B 1 125 ? -5.012 -11.781 -3.801 1 98.5 125 ASP B O 1
ATOM 2446 N N . PHE B 1 126 ? -4.195 -10.797 -5.688 1 98 126 PHE B N 1
ATOM 2447 C CA . PHE B 1 126 ? -4.969 -11.656 -6.578 1 98 126 PHE B CA 1
ATOM 2448 C C . PHE B 1 126 ? -4.082 -12.25 -7.66 1 98 126 PHE B C 1
ATOM 2450 O O . PHE B 1 126 ? -3.137 -11.602 -8.125 1 98 126 PHE B O 1
ATOM 2457 N N . LEU B 1 127 ? -4.395 -13.414 -8.062 1 98.06 127 LEU B N 1
ATOM 2458 C CA . LEU B 1 127 ? -3.877 -14.039 -9.273 1 98.06 127 LEU B CA 1
ATOM 2459 C C . LEU B 1 127 ? -5.016 -14.523 -10.164 1 98.06 127 LEU B C 1
ATOM 2461 O O . LEU B 1 127 ? -5.828 -15.352 -9.75 1 98.06 127 LEU B O 1
ATOM 2465 N N . ALA B 1 128 ? -5.176 -13.891 -11.258 1 95.75 128 ALA B N 1
ATOM 2466 C CA . ALA B 1 128 ? -6.168 -14.281 -12.258 1 95.75 128 ALA B CA 1
ATOM 2467 C C . ALA B 1 128 ? -5.496 -14.836 -13.516 1 95.75 128 ALA B C 1
ATOM 2469 O O . ALA B 1 128 ? -5.047 -15.984 -13.531 1 95.75 128 ALA B O 1
ATOM 2470 N N . ASN B 1 129 ? -5.27 -14.023 -14.477 1 95 129 ASN B N 1
ATOM 2471 C CA . ASN B 1 129 ? -4.652 -14.461 -15.719 1 95 129 ASN B CA 1
ATOM 2472 C C . ASN B 1 129 ? -3.127 -14.422 -15.633 1 95 129 ASN B C 1
ATOM 2474 O O . ASN B 1 129 ? -2.438 -14.898 -16.547 1 95 129 ASN B O 1
ATOM 2478 N N . GLY B 1 130 ? -2.639 -13.844 -14.672 1 96.56 130 GLY B N 1
ATOM 2479 C CA . GLY B 1 130 ? -1.225 -13.969 -14.359 1 96.56 130 GLY B CA 1
ATOM 2480 C C . GLY B 1 130 ? -0.387 -12.836 -14.914 1 96.56 130 GLY B C 1
ATOM 2481 O O . GLY B 1 130 ? 0.842 -12.867 -14.828 1 96.56 130 GLY B O 1
ATOM 2482 N N . GLU B 1 131 ? -0.979 -11.766 -15.375 1 95.88 131 GLU B N 1
ATOM 2483 C CA . GLU B 1 131 ? -0.25 -10.695 -16.047 1 95.88 131 GLU B CA 1
ATOM 2484 C C . GLU B 1 131 ? 0.631 -9.93 -15.07 1 95.88 131 GLU B C 1
ATOM 2486 O O . GLU B 1 131 ? 1.806 -9.68 -15.352 1 95.88 131 GLU B O 1
ATOM 2491 N N . ALA B 1 132 ? 0.059 -9.547 -13.945 1 95.94 132 ALA B N 1
ATOM 2492 C CA . ALA B 1 132 ? 0.852 -8.82 -12.961 1 95.94 132 ALA B CA 1
ATOM 2493 C C . ALA B 1 132 ? 2.02 -9.664 -12.461 1 95.94 132 ALA B C 1
ATOM 2495 O O . ALA B 1 132 ? 3.15 -9.18 -12.367 1 95.94 132 ALA B O 1
ATOM 2496 N N . LEU B 1 133 ? 1.757 -10.914 -12.188 1 98.25 133 LEU B N 1
ATOM 2497 C CA . LEU B 1 133 ? 2.793 -11.82 -11.695 1 98.25 133 LEU B CA 1
ATOM 2498 C C . LEU B 1 133 ? 3.887 -12.016 -12.742 1 98.25 133 LEU B C 1
ATOM 2500 O O . LEU B 1 133 ? 5.074 -11.992 -12.414 1 98.25 133 LEU B O 1
ATOM 2504 N N . LYS B 1 134 ? 3.531 -12.156 -13.977 1 98.12 134 LYS B N 1
ATOM 2505 C CA . LYS B 1 134 ? 4.508 -12.281 -15.062 1 98.12 134 LYS B CA 1
ATOM 2506 C C . LYS B 1 134 ? 5.395 -11.039 -15.141 1 98.12 134 LYS B C 1
ATOM 2508 O O . LYS B 1 134 ? 6.602 -11.156 -15.359 1 98.12 134 LYS B O 1
ATOM 2513 N N . GLY B 1 135 ? 4.777 -9.875 -15.047 1 98.12 135 GLY B N 1
ATOM 2514 C CA . GLY B 1 135 ? 5.547 -8.641 -15.031 1 98.12 135 GLY B CA 1
ATOM 2515 C C . GLY B 1 135 ? 6.562 -8.586 -13.906 1 98.12 135 GLY B C 1
ATOM 2516 O O . GLY B 1 135 ? 7.703 -8.164 -14.109 1 98.12 135 GLY B O 1
ATOM 2517 N N . LEU B 1 136 ? 6.148 -8.992 -12.719 1 98.75 136 LEU B N 1
ATOM 2518 C CA . LEU B 1 136 ? 7.031 -8.984 -11.562 1 98.75 136 LEU B CA 1
ATOM 2519 C C . LEU B 1 136 ? 8.148 -10.016 -11.719 1 98.75 136 LEU B C 1
ATOM 2521 O O . LEU B 1 136 ? 9.289 -9.758 -11.336 1 98.75 136 LEU B O 1
ATOM 2525 N N . ILE B 1 137 ? 7.824 -11.156 -12.266 1 98.81 137 ILE B N 1
ATOM 2526 C CA . ILE B 1 137 ? 8.82 -12.18 -12.57 1 98.81 137 ILE B CA 1
ATOM 2527 C C . ILE B 1 137 ? 9.859 -11.609 -13.531 1 98.81 137 ILE B C 1
ATOM 2529 O O . ILE B 1 137 ? 11.07 -11.781 -13.328 1 98.81 137 ILE B O 1
ATOM 2533 N N . ASP B 1 138 ? 9.352 -10.914 -14.555 1 98.75 138 ASP B N 1
ATOM 2534 C CA . ASP B 1 138 ? 10.242 -10.297 -15.531 1 98.75 138 ASP B CA 1
ATOM 2535 C C . ASP B 1 138 ? 11.203 -9.32 -14.867 1 98.75 138 ASP B C 1
ATOM 2537 O O . ASP B 1 138 ? 12.398 -9.312 -15.164 1 98.75 138 ASP B O 1
ATOM 2541 N N . ILE B 1 139 ? 10.742 -8.531 -13.984 1 98.69 139 ILE B N 1
ATOM 2542 C CA . ILE B 1 139 ? 11.555 -7.57 -13.25 1 98.69 139 ILE B CA 1
ATOM 2543 C C . ILE B 1 139 ? 12.625 -8.305 -12.453 1 98.69 139 ILE B C 1
ATOM 2545 O O . ILE B 1 139 ? 13.805 -7.945 -12.508 1 98.69 139 ILE B O 1
ATOM 2549 N N . ALA B 1 140 ? 12.25 -9.32 -11.68 1 98.88 140 ALA B N 1
ATOM 2550 C CA . ALA B 1 140 ? 13.195 -10.094 -10.875 1 98.88 140 ALA B CA 1
ATOM 2551 C C . ALA B 1 140 ? 14.258 -10.75 -11.758 1 98.88 140 ALA B C 1
ATOM 2553 O O . ALA B 1 140 ? 15.43 -10.797 -11.391 1 98.88 140 ALA B O 1
ATOM 2554 N N . ASN B 1 141 ? 13.812 -11.227 -12.906 1 98.88 141 ASN B N 1
ATOM 2555 C CA . ASN B 1 141 ? 14.742 -11.852 -13.844 1 98.88 141 ASN B CA 1
ATOM 2556 C C . ASN B 1 141 ? 15.75 -10.844 -14.391 1 98.88 141 ASN B C 1
ATOM 2558 O O . ASN B 1 141 ? 16.938 -11.156 -14.516 1 98.88 141 ASN B O 1
ATOM 2562 N N . GLN B 1 142 ? 15.266 -9.688 -14.797 1 98.75 142 GLN B N 1
ATOM 2563 C CA . GLN B 1 142 ? 16.156 -8.625 -15.258 1 98.75 142 GLN B CA 1
ATOM 2564 C C . GLN B 1 142 ? 17.25 -8.336 -14.227 1 98.75 142 GLN B C 1
ATOM 2566 O O . GLN B 1 142 ? 18.375 -8.023 -14.594 1 98.75 142 GLN B O 1
ATOM 2571 N N . ALA B 1 143 ? 16.891 -8.438 -12.945 1 98.69 143 ALA B N 1
ATOM 2572 C CA . ALA B 1 143 ? 17.828 -8.148 -11.852 1 98.69 143 ALA B CA 1
ATOM 2573 C C . ALA B 1 143 ? 18.797 -9.312 -11.648 1 98.69 143 ALA B C 1
ATOM 2575 O O . ALA B 1 143 ? 19.797 -9.172 -10.938 1 98.69 143 ALA B O 1
ATOM 2576 N N . GLY B 1 144 ? 18.453 -10.445 -12.242 1 98.81 144 GLY B N 1
ATOM 2577 C CA . GLY B 1 144 ? 19.234 -11.648 -12.016 1 98.81 144 GLY B CA 1
ATOM 2578 C C . GLY B 1 144 ? 18.969 -12.289 -10.664 1 98.81 144 GLY B C 1
ATOM 2579 O O . GLY B 1 144 ? 19.766 -13.102 -10.195 1 98.81 144 GLY B O 1
ATOM 2580 N N . ALA B 1 145 ? 17.938 -11.906 -10.008 1 98.88 145 ALA B N 1
ATOM 2581 C CA . ALA B 1 145 ? 17.609 -12.43 -8.68 1 98.88 145 ALA B CA 1
ATOM 2582 C C . ALA B 1 145 ? 17.078 -13.852 -8.766 1 98.88 145 ALA B C 1
ATOM 2584 O O . ALA B 1 145 ? 16.594 -14.281 -9.82 1 98.88 145 ALA B O 1
ATOM 2585 N N . THR B 1 146 ? 17.203 -14.562 -7.699 1 98.88 146 THR B N 1
ATOM 2586 C CA . THR B 1 146 ? 16.578 -15.875 -7.574 1 98.88 146 THR B CA 1
ATOM 2587 C C . THR B 1 146 ? 15.125 -15.75 -7.109 1 98.88 146 THR B C 1
ATOM 2589 O O . THR B 1 146 ? 14.859 -15.164 -6.062 1 98.88 146 THR B O 1
ATOM 2592 N N . ILE B 1 147 ? 14.234 -16.281 -7.891 1 98.88 147 ILE B N 1
ATOM 2593 C CA . ILE B 1 147 ? 12.828 -16.297 -7.504 1 98.88 147 ILE B CA 1
ATOM 2594 C C . ILE B 1 147 ? 12.508 -17.578 -6.738 1 98.88 147 ILE B C 1
ATOM 2596 O O . ILE B 1 147 ? 12.516 -18.672 -7.316 1 98.88 147 ILE B O 1
ATOM 2600 N N . VAL B 1 148 ? 12.164 -17.375 -5.5 1 98.69 148 VAL B N 1
ATOM 2601 C CA . VAL B 1 148 ? 11.891 -18.547 -4.66 1 98.69 148 VAL B CA 1
ATOM 2602 C C . VAL B 1 148 ? 10.461 -19.016 -4.895 1 98.69 148 VAL B C 1
ATOM 2604 O O . VAL B 1 148 ? 10.148 -20.188 -4.664 1 98.69 148 VAL B O 1
ATOM 2607 N N . GLY B 1 149 ? 9.57 -18.141 -5.234 1 98.88 149 GLY B N 1
ATOM 2608 C CA . GLY B 1 149 ? 8.172 -18.438 -5.496 1 98.88 149 GLY B CA 1
ATOM 2609 C C . GLY B 1 149 ? 7.273 -17.219 -5.406 1 98.88 149 GLY B C 1
ATOM 2610 O O . GLY B 1 149 ? 7.754 -16.078 -5.41 1 98.88 149 GLY B O 1
ATOM 2611 N N . ALA B 1 150 ? 6.027 -17.516 -5.449 1 98.94 150 ALA B N 1
ATOM 2612 C CA . ALA B 1 150 ? 5.008 -16.469 -5.328 1 98.94 150 ALA B CA 1
ATOM 2613 C C . ALA B 1 150 ? 3.959 -16.859 -4.289 1 98.94 150 ALA B C 1
ATOM 2615 O O . ALA B 1 150 ? 3.594 -18.031 -4.164 1 98.94 150 ALA B O 1
ATOM 2616 N N . GLY B 1 151 ? 3.598 -15.938 -3.479 1 98.94 151 GLY B N 1
ATOM 2617 C CA . GLY B 1 151 ? 2.459 -16.047 -2.58 1 98.94 151 GLY B CA 1
ATOM 2618 C C . GLY B 1 151 ? 1.262 -15.234 -3.029 1 98.94 151 GLY B C 1
ATOM 2619 O O . GLY B 1 151 ? 1.371 -14.023 -3.238 1 98.94 151 GLY B O 1
ATOM 2620 N N . ILE B 1 152 ? 0.157 -15.891 -3.189 1 98.88 152 ILE B N 1
ATOM 2621 C CA . ILE B 1 152 ? -1.075 -15.273 -3.664 1 98.88 152 ILE B CA 1
ATOM 2622 C C . ILE B 1 152 ? -2.143 -15.344 -2.574 1 98.88 152 ILE B C 1
ATOM 2624 O O . ILE B 1 152 ? -2.443 -16.422 -2.064 1 98.88 152 ILE B O 1
ATOM 2628 N N . VAL B 1 153 ? -2.723 -14.172 -2.207 1 98.88 153 VAL B N 1
ATOM 2629 C CA . VAL B 1 153 ? -3.75 -14.172 -1.172 1 98.88 153 VAL B CA 1
ATOM 2630 C C . VAL B 1 153 ? -5 -14.891 -1.688 1 98.88 153 VAL B C 1
ATOM 2632 O O . VAL B 1 153 ? -5.449 -15.875 -1.093 1 98.88 153 VAL B O 1
ATOM 2635 N N . ILE B 1 154 ? -5.531 -14.414 -2.83 1 98.88 154 ILE B N 1
ATOM 2636 C CA . ILE B 1 154 ? -6.688 -15.047 -3.451 1 98.88 154 ILE B CA 1
ATOM 2637 C C . ILE B 1 154 ? -6.371 -15.406 -4.898 1 98.88 154 ILE B C 1
ATOM 2639 O O . ILE B 1 154 ? -6.094 -14.523 -5.715 1 98.88 154 ILE B O 1
ATOM 2643 N N . GLU B 1 155 ? -6.371 -16.609 -5.262 1 98.75 155 GLU B N 1
ATOM 2644 C CA . GLU B 1 155 ? -6.211 -17.078 -6.637 1 98.75 155 GLU B CA 1
ATOM 2645 C C . GLU B 1 155 ? -7.559 -17.438 -7.258 1 98.75 155 GLU B C 1
ATOM 2647 O O . GLU B 1 155 ? -8.375 -18.125 -6.629 1 98.75 155 GLU B O 1
ATOM 2652 N N . LYS B 1 156 ? -7.766 -16.891 -8.398 1 98.31 156 LYS B N 1
ATOM 2653 C CA . LYS B 1 156 ? -8.883 -17.375 -9.195 1 98.31 156 LYS B CA 1
ATOM 2654 C C . LYS B 1 156 ? -8.484 -18.594 -10.023 1 98.31 156 LYS B C 1
ATOM 2656 O O . LYS B 1 156 ? -8.18 -18.469 -11.211 1 98.31 156 LYS B O 1
ATOM 2661 N N . GLY B 1 157 ? -8.625 -19.688 -9.406 1 98 157 GLY B N 1
ATOM 2662 C CA . GLY B 1 157 ? -8.109 -20.922 -9.961 1 98 157 GLY B CA 1
ATOM 2663 C C . GLY B 1 157 ? -8.805 -21.344 -11.242 1 98 157 GLY B C 1
ATOM 2664 O O . GLY B 1 157 ? -8.297 -22.172 -11.992 1 98 157 GLY B O 1
ATOM 2665 N N . PHE B 1 158 ? -9.969 -20.781 -11.508 1 97.62 158 PHE B N 1
ATOM 2666 C CA . PHE B 1 158 ? -10.711 -21.094 -12.719 1 97.62 158 PHE B CA 1
ATOM 2667 C C . PHE B 1 158 ? -10.18 -20.297 -13.898 1 97.62 158 PHE B C 1
ATOM 2669 O O . PHE B 1 158 ? -10.594 -20.516 -15.047 1 97.62 158 PHE B O 1
ATOM 2676 N N . GLN B 1 159 ? -9.273 -19.391 -13.648 1 96.75 159 GLN B N 1
ATOM 2677 C CA . GLN B 1 159 ? -8.523 -18.703 -14.695 1 96.75 159 GLN B CA 1
ATOM 2678 C C . GLN B 1 159 ? -7.117 -19.281 -14.844 1 96.75 159 GLN B C 1
ATOM 2680 O O . GLN B 1 159 ? -6.598 -19.906 -13.914 1 96.75 159 GLN B O 1
ATOM 2685 N N . GLU B 1 160 ? -6.43 -19.078 -15.93 1 96.69 160 GLU B N 1
ATOM 2686 C CA . GLU B 1 160 ? -5.348 -19.969 -16.344 1 96.69 160 GLU B CA 1
ATOM 2687 C C . GLU B 1 160 ? -4 -19.469 -15.82 1 96.69 160 GLU B C 1
ATOM 2689 O O . GLU B 1 160 ? -3.012 -20.203 -15.852 1 96.69 160 GLU B O 1
ATOM 2694 N N . GLY B 1 161 ? -3.881 -18.328 -15.266 1 97.12 161 GLY B N 1
ATOM 2695 C CA . GLY B 1 161 ? -2.604 -17.734 -14.898 1 97.12 161 GLY B CA 1
ATOM 2696 C C . GLY B 1 161 ? -1.778 -18.625 -13.992 1 97.12 161 GLY B C 1
ATOM 2697 O O . GLY B 1 161 ? -0.624 -18.938 -14.297 1 97.12 161 GLY B O 1
ATOM 2698 N N . GLY B 1 162 ? -2.404 -19.078 -12.836 1 98.12 162 GLY B N 1
ATOM 2699 C CA . GLY B 1 162 ? -1.704 -19.922 -11.883 1 98.12 162 GLY B CA 1
ATOM 2700 C C . GLY B 1 162 ? -1.249 -21.234 -12.477 1 98.12 162 GLY B C 1
ATOM 2701 O O . GLY B 1 162 ? -0.111 -21.672 -12.266 1 98.12 162 GLY B O 1
ATOM 2702 N N . LYS B 1 163 ? -2.107 -21.859 -13.227 1 97.94 163 LYS B N 1
ATOM 2703 C CA . LYS B 1 163 ? -1.795 -23.141 -13.852 1 97.94 163 LYS B CA 1
ATOM 2704 C C . LYS B 1 163 ? -0.608 -23.016 -14.805 1 97.94 163 LYS B C 1
ATOM 2706 O O . LYS B 1 163 ? 0.338 -23.797 -14.734 1 97.94 163 LYS B O 1
ATOM 2711 N N . ILE B 1 164 ? -0.609 -22.047 -15.656 1 98.25 164 ILE B N 1
ATOM 2712 C CA . ILE B 1 164 ? 0.421 -21.844 -16.672 1 98.25 164 ILE B CA 1
ATOM 2713 C C . ILE B 1 164 ? 1.769 -21.594 -15.992 1 98.25 164 ILE B C 1
ATOM 2715 O O . ILE B 1 164 ? 2.777 -22.188 -16.375 1 98.25 164 ILE B O 1
ATOM 2719 N N . LEU B 1 165 ? 1.792 -20.781 -14.961 1 98.5 165 LEU B N 1
ATOM 2720 C CA . LEU B 1 165 ? 3.041 -20.406 -14.305 1 98.5 165 LEU B CA 1
ATOM 2721 C C . LEU B 1 165 ? 3.588 -21.578 -13.484 1 98.5 165 LEU B C 1
ATOM 2723 O O . LEU B 1 165 ? 4.805 -21.766 -13.398 1 98.5 165 LEU B O 1
ATOM 2727 N N . ARG B 1 166 ? 2.674 -22.375 -12.914 1 98.69 166 ARG B N 1
ATOM 2728 C CA . ARG B 1 166 ? 3.121 -23.578 -12.234 1 98.69 166 ARG B CA 1
ATOM 2729 C C . ARG B 1 166 ? 3.74 -24.578 -13.219 1 98.69 166 ARG B C 1
ATOM 2731 O O . ARG B 1 166 ? 4.754 -25.203 -12.914 1 98.69 166 ARG B O 1
ATOM 2738 N N . GLU B 1 167 ? 3.168 -24.688 -14.352 1 98.38 167 GLU B N 1
ATOM 2739 C CA . GLU B 1 167 ? 3.682 -25.578 -15.383 1 98.38 167 GLU B CA 1
ATOM 2740 C C . GLU B 1 167 ? 5.062 -25.141 -15.859 1 98.38 167 GLU B C 1
ATOM 2742 O O . GLU B 1 167 ? 5.867 -25.969 -16.312 1 98.38 167 GLU B O 1
ATOM 2747 N N . GLN B 1 168 ? 5.316 -23.938 -15.727 1 98.06 168 GLN B N 1
ATOM 2748 C CA . GLN B 1 168 ? 6.617 -23.391 -16.109 1 98.06 168 GLN B CA 1
ATOM 2749 C C . GLN B 1 168 ? 7.629 -23.547 -14.977 1 98.06 168 GLN B C 1
ATOM 2751 O O . GLN B 1 168 ? 8.773 -23.109 -15.094 1 98.06 168 GLN B O 1
ATOM 2756 N N . GLY B 1 169 ? 7.18 -24.062 -13.836 1 98.12 169 GLY B N 1
ATOM 2757 C CA . GLY B 1 169 ? 8.109 -24.422 -12.773 1 98.12 169 GLY B CA 1
ATOM 2758 C C . GLY B 1 169 ? 8.062 -23.453 -11.602 1 98.12 169 GLY B C 1
ATOM 2759 O O . GLY B 1 169 ? 8.844 -23.578 -10.656 1 98.12 169 GLY B O 1
ATOM 2760 N N . LEU B 1 170 ? 7.184 -22.484 -11.617 1 98.69 170 LEU B N 1
ATOM 2761 C CA . LEU B 1 170 ? 7.113 -21.531 -10.523 1 98.69 170 LEU B CA 1
ATOM 2762 C C . LEU B 1 170 ? 6.316 -22.094 -9.352 1 98.69 170 LEU B C 1
ATOM 2764 O O . LEU B 1 170 ? 5.184 -22.547 -9.523 1 98.69 170 LEU B O 1
ATOM 2768 N N . ARG B 1 171 ? 6.891 -22.047 -8.195 1 98.81 171 ARG B N 1
ATOM 2769 C CA . ARG B 1 171 ? 6.145 -22.375 -6.984 1 98.81 171 ARG B CA 1
ATOM 2770 C C . ARG B 1 171 ? 5.164 -21.266 -6.625 1 98.81 171 ARG B C 1
ATOM 2772 O O . ARG B 1 171 ? 5.566 -20.109 -6.441 1 98.81 171 ARG B O 1
ATOM 2779 N N . ILE B 1 172 ? 3.949 -21.609 -6.59 1 98.88 172 ILE B N 1
ATOM 2780 C CA . ILE B 1 172 ? 2.92 -20.641 -6.215 1 98.88 172 ILE B CA 1
ATOM 2781 C C . ILE B 1 172 ? 2.123 -21.172 -5.027 1 98.88 172 ILE B C 1
ATOM 2783 O O . ILE B 1 172 ? 1.54 -22.25 -5.098 1 98.88 172 ILE B O 1
ATOM 2787 N N . GLU B 1 173 ? 2.162 -20.438 -3.939 1 98.81 173 GLU B N 1
ATOM 2788 C CA . GLU B 1 173 ? 1.343 -20.734 -2.768 1 98.81 173 GLU B CA 1
ATOM 2789 C C . GLU B 1 173 ? 0.136 -19.812 -2.691 1 98.81 173 GLU B C 1
ATOM 2791 O O . GLU B 1 173 ? 0.288 -18.594 -2.488 1 98.81 173 GLU B O 1
ATOM 2796 N N . SER B 1 174 ? -1.035 -20.344 -2.85 1 98.69 174 SER B N 1
ATOM 2797 C CA . SER B 1 174 ? -2.271 -19.578 -2.75 1 98.69 174 SER B CA 1
ATOM 2798 C C . SER B 1 174 ? -2.979 -19.828 -1.424 1 98.69 174 SER B C 1
ATOM 2800 O O . SER B 1 174 ? -3.168 -20.984 -1.03 1 98.69 174 SER B O 1
ATOM 2802 N N . LEU B 1 175 ? -3.352 -18.797 -0.733 1 98.81 175 LEU B N 1
ATOM 2803 C CA . LEU B 1 175 ? -3.988 -18.969 0.568 1 98.81 175 LEU B CA 1
ATOM 2804 C C . LEU B 1 175 ? -5.465 -19.312 0.41 1 98.81 175 LEU B C 1
ATOM 2806 O O . LEU B 1 175 ? -6.027 -20.031 1.231 1 98.81 175 LEU B O 1
ATOM 2810 N N . ALA B 1 176 ? -6.152 -18.734 -0.563 1 98.81 176 ALA B N 1
ATOM 2811 C CA . ALA B 1 176 ? -7.5 -19.094 -0.989 1 98.81 176 ALA B CA 1
ATOM 2812 C C . ALA B 1 176 ? -7.57 -19.266 -2.504 1 98.81 176 ALA B C 1
ATOM 2814 O O . ALA B 1 176 ? -7.32 -18.328 -3.256 1 98.81 176 ALA B O 1
ATOM 2815 N N . ASN B 1 177 ? -7.836 -20.438 -2.939 1 98.62 177 ASN B N 1
ATOM 2816 C CA . ASN B 1 177 ? -7.953 -20.766 -4.359 1 98.62 177 ASN B CA 1
ATOM 2817 C C . ASN B 1 177 ? -9.406 -21 -4.762 1 98.62 177 ASN B C 1
ATOM 2819 O O . ASN B 1 177 ? -10 -22.016 -4.363 1 98.62 177 ASN B O 1
ATOM 2823 N N . ILE B 1 178 ? -9.898 -20.125 -5.543 1 98.75 178 ILE B N 1
ATOM 2824 C CA . ILE B 1 178 ? -11.32 -20.141 -5.891 1 98.75 178 ILE B CA 1
ATOM 2825 C C . ILE B 1 178 ? -11.539 -21.047 -7.102 1 98.75 178 ILE B C 1
ATOM 2827 O O . ILE B 1 178 ? -10.906 -20.875 -8.141 1 98.75 178 ILE B O 1
ATOM 2831 N N . LYS B 1 179 ? -12.438 -21.922 -6.973 1 98.38 179 LYS B N 1
ATOM 2832 C CA . LYS B 1 179 ? -12.812 -22.859 -8.031 1 98.38 179 LYS B CA 1
ATOM 2833 C C . LYS B 1 179 ? -13.867 -22.25 -8.953 1 98.38 179 LYS B C 1
ATOM 2835 O O . LYS B 1 179 ? -13.867 -22.516 -10.156 1 98.38 179 LYS B O 1
ATOM 2840 N N . SER B 1 180 ? -14.758 -21.5 -8.336 1 98.25 180 SER B N 1
ATOM 2841 C CA . SER B 1 180 ? -15.867 -20.938 -9.109 1 98.25 180 SER B CA 1
ATOM 2842 C C . SER B 1 180 ? -16.531 -19.781 -8.375 1 98.25 180 SER B C 1
ATOM 2844 O O . SER B 1 180 ? -16.516 -19.734 -7.145 1 98.25 180 SER B O 1
ATOM 2846 N N . LEU B 1 181 ? -17.016 -18.859 -9.109 1 98.12 181 LEU B N 1
ATOM 2847 C CA . LEU B 1 181 ? -17.844 -17.781 -8.602 1 98.12 181 LEU B CA 1
ATOM 2848 C C . LEU B 1 181 ? -19.25 -17.859 -9.18 1 98.12 181 LEU B C 1
ATOM 2850 O O . LEU B 1 181 ? -20.016 -16.906 -9.086 1 98.12 181 LEU B O 1
ATOM 2854 N N . ALA B 1 182 ? -19.578 -18.969 -9.711 1 96.94 182 ALA B N 1
ATOM 2855 C CA . ALA B 1 182 ? -20.859 -19.141 -10.391 1 96.94 182 ALA B CA 1
ATOM 2856 C C . ALA B 1 182 ? -22.031 -19.016 -9.406 1 96.94 182 ALA B C 1
ATOM 2858 O O . ALA B 1 182 ? -21.891 -19.359 -8.227 1 96.94 182 ALA B O 1
ATOM 2859 N N . ASN B 1 183 ? -23.188 -18.5 -9.883 1 95.62 183 ASN B N 1
ATOM 2860 C CA . ASN B 1 183 ? -24.438 -18.422 -9.148 1 95.62 183 ASN B CA 1
ATOM 2861 C C . ASN B 1 183 ? -24.297 -17.531 -7.914 1 95.62 183 ASN B C 1
ATOM 2863 O O . ASN B 1 183 ? -24.906 -17.797 -6.879 1 95.62 183 ASN B O 1
ATOM 2867 N N . GLY B 1 184 ? -23.344 -16.656 -7.926 1 95.69 184 GLY B N 1
ATOM 2868 C CA . GLY B 1 184 ? -23.188 -15.68 -6.855 1 95.69 184 GLY B CA 1
ATOM 2869 C C . GLY B 1 184 ? -22.547 -16.266 -5.613 1 95.69 184 GLY B C 1
ATOM 2870 O O . GLY B 1 184 ? -22.641 -15.688 -4.531 1 95.69 184 GLY B O 1
ATOM 2871 N N . LYS B 1 185 ? -21.906 -17.406 -5.82 1 96.62 185 LYS B N 1
ATOM 2872 C CA . LYS B 1 185 ? -21.297 -18.094 -4.676 1 96.62 185 LYS B CA 1
ATOM 2873 C C . LYS B 1 185 ? -19.828 -18.375 -4.918 1 96.62 185 LYS B C 1
ATOM 2875 O O . LYS B 1 185 ? -19.406 -18.594 -6.059 1 96.62 185 LYS B O 1
ATOM 2880 N N . VAL B 1 186 ? -19.125 -18.312 -3.787 1 98.25 186 VAL B N 1
ATOM 2881 C CA . VAL B 1 186 ? -17.719 -18.641 -3.871 1 98.25 186 VAL B CA 1
ATOM 2882 C C . VAL B 1 186 ? -17.516 -20.125 -3.564 1 98.25 186 VAL B C 1
ATOM 2884 O O . VAL B 1 186 ? -17.953 -20.625 -2.521 1 98.25 186 VAL B O 1
ATOM 2887 N N . GLU B 1 187 ? -16.953 -20.797 -4.438 1 98.25 187 GLU B N 1
ATOM 2888 C CA . GLU B 1 187 ? -16.5 -22.172 -4.219 1 98.25 187 GLU B CA 1
ATOM 2889 C C . GLU B 1 187 ? -14.984 -22.266 -4.25 1 98.25 187 GLU B C 1
ATOM 2891 O O . GLU B 1 187 ? -14.336 -21.75 -5.16 1 98.25 187 GLU B O 1
ATOM 2896 N N . PHE B 1 188 ? -14.43 -22.953 -3.225 1 98.38 188 PHE B N 1
ATOM 2897 C CA . PHE B 1 188 ? -12.984 -23.047 -3.127 1 98.38 188 PHE B CA 1
ATOM 2898 C C . PHE B 1 188 ? -12.492 -24.422 -3.559 1 98.38 188 PHE B C 1
ATOM 2900 O O . PHE B 1 188 ? -13.227 -25.406 -3.439 1 98.38 188 PHE B O 1
ATOM 2907 N N . TYR B 1 189 ? -11.203 -24.406 -4.121 1 96.06 189 TYR B N 1
ATOM 2908 C CA . TYR B 1 189 ? -10.508 -25.688 -4.191 1 96.06 189 TYR B CA 1
ATOM 2909 C C . TYR B 1 189 ? -10.156 -26.203 -2.795 1 96.06 189 TYR B C 1
ATOM 2911 O O . TYR B 1 189 ? -9.961 -25.406 -1.873 1 96.06 189 TYR B O 1
ATOM 2919 N N . ASP B 1 190 ? -10.078 -27.484 -2.539 1 79.12 190 ASP B N 1
ATOM 2920 C CA . ASP B 1 190 ? -9.828 -28.109 -1.245 1 79.12 190 ASP B CA 1
ATOM 2921 C C . ASP B 1 190 ? -8.406 -27.828 -0.766 1 79.12 190 ASP B C 1
ATOM 2923 O O . ASP B 1 190 ? -7.492 -27.656 -1.578 1 79.12 190 ASP B O 1
#

Secondary structure (DSSP, 8-state):
-HHHHHHHHHH-EE-SSS-EE-TTTTSSEE-HHHHHHHHHHHHHHTTTS---EEEEETTTTHHHHHHHHHHHT--EEEEBSS-BTTB-SSEEEEEEEETTTTEEEEEEEETTT--TT-EEEEEEEEESSSHHHHHHHHHHHHTTPEEEEEEEEEEETTSSHHHHHHHTT--EEEEEEEEE-GGG--EE--/-HHHHHHHHHH-EE-SSS-EE-TTTTSSEE-HHHHHHHHHHHHHHTTTS---EEEEETTTTHHHHHHHHHHHT--EEEEBSS-BTTB-SSEEEEEEEETTTTEEEEEEEETTT--TT-EEEEEEEEESSSHHHHHHHHHHHHTT-EEEEEEEEEEETTSSHHHHHHHTT--EEEEEEEEE-GGG--EE--

Solvent-accessible surface area (backbone atoms only — not comparable to full-atom values): 19403 Å² total; per-residue (Å²): 75,70,71,58,48,52,49,44,70,73,64,38,42,52,78,40,70,85,40,75,42,47,44,80,44,54,67,35,24,27,33,2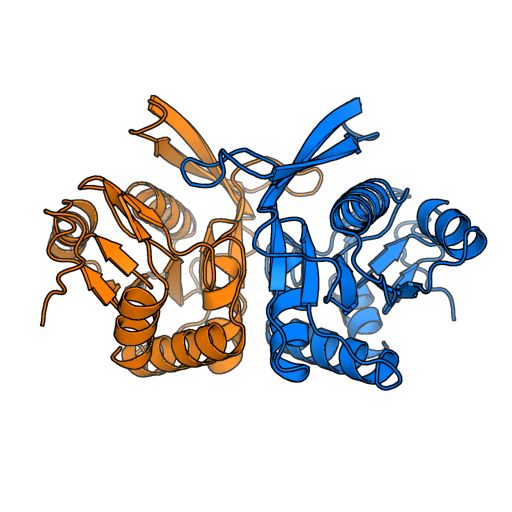8,63,58,28,43,52,49,7,50,50,52,49,60,74,47,61,89,53,79,60,56,32,35,36,29,43,69,57,49,11,45,53,43,37,37,33,25,16,42,74,66,72,18,42,24,36,42,29,34,69,62,84,48,95,84,58,79,64,66,60,35,67,28,67,28,64,35,78,93,73,68,42,75,42,50,34,36,37,55,49,86,78,46,38,55,86,34,25,29,34,37,30,35,46,67,36,40,72,32,37,65,59,50,23,52,49,49,31,39,52,76,35,50,27,43,73,73,30,33,42,26,50,34,24,37,61,72,36,58,17,62,59,56,45,40,75,74,68,46,49,70,49,57,41,34,37,29,52,40,29,58,95,61,37,84,36,66,58,134,76,70,69,57,49,52,47,43,68,74,66,37,42,53,79,42,71,84,41,74,42,45,43,79,43,54,65,37,23,28,33,29,65,58,28,44,53,49,7,49,49,52,49,60,74,47,60,90,54,80,61,57,30,35,36,29,42,68,56,49,11,46,54,42,37,35,35,25,14,42,74,68,72,17,42,24,35,44,30,33,70,62,85,46,94,85,58,79,66,66,63,36,67,29,66,28,63,34,78,94,74,69,43,76,43,48,33,36,37,55,48,88,78,45,40,55,87,31,25,29,34,36,30,35,48,65,36,40,72,32,36,66,59,50,23,51,50,50,34,40,51,75,35,49,27,44,75,73,30,33,42,26,48,36,24,38,60,71,36,60,18,62,58,55,45,40,74,73,67,46,50,71,48,57,40,35,38,29,52,42,28,59,95,60,36,84,37,66,57,132

Radius of gyration: 19.94 Å; Cα contacts (8 Å, |Δi|>4): 886; chains: 2; bounding box: 47×55×47 Å

Foldseek 3Di:
DVVLVVLCQVQWWQPDFADIDPCCDFAPNHDLVVLLVLLVVVCVVLVVDQFAEEEEADDRQVSNRVSVCVVNVHYYWYWYQDDDPVRDPQKQKFWFADPVVRDITMTITHLVRAALPGAYEYEYAEAAQQRRVVGRVSSNVVRNHHYSAYEYAEYAQCHCNVVVVVVVPGDYHYNWYFPTCPPGDTDTDD/DVVLVVLCQVQWWQPDFADIDPCCDFAPNHDLVVLLVLLVVVCVVLVVDQFAEEEEADDRQVSNRVSVCVVNVHYYWYWYQDDDPVRDPQKQKFWFADPVVRDITMTITHLVRAALPGAYEYEYAEAAQQRRVVGRVSSNVVRNHHYSAYEYAEYAQCHCNVVVVVVVPGDYHYNWYFPTCPPGDTHTDD

Sequence (380 aa):
MKLLKEKIEKEGQVLSDTVLKVDSFLNHQIDPLLMKEIGDEFAKRYSDQIITKVLTIESSGIAPSTFLGLTLGAPVVFARKRKSLTLTDNLYTSKVHSFTKNETNEISVSNKFITADDNVVIIDDFLANGEALKGLIDIANQAGATIVGAGIVIEKGFQEGGKILREQGLRIESLANIKSLANGKVEFYDMKLLKEKIEKEGQVLSDTVLKVDSFLNHQIDPLLMKEIGDEFAKRYSDQIITKVLTIESSGIAPSTFLGLTLGAPVVFARKRKSLTLTDNLYTSKVHSFTKNETNEISVSNKFITADDNVVIIDDFLANGEALKGLIDIANQAGATIVGAGIVIEKGFQEGGKILREQGLRIESLANIKSLANGKVEFYD

pLDDT: mean 96.48, std 5.08, range [68.81, 99.0]